Protein AF-A0A915E6V2-F1 (afdb_monomer_lite)

Foldseek 3Di:
DPPQDFDPPDDDDPPCPDPPADPFKDKDKDWDWDADPVRDIDIDIAIAIEGFAKEFEFEAAPVVRWTKKKKFFDPVQLVVQQCPDPVNVPPDPVPGPRRVDGSQSRIAIETQMDGPPDPPDDNLRVSQVSCCAAVQFHDDSVQKAFPDKDFPPVRHYPYIYTYIYGYDYPVRHHDRHQHDVVVVTGMDMDTHHLVQLVVCLVVVHRPPDGHHYDVVSSVNSVVVVCVVVCVVVVVPDDDPPDDDDDDDDDDDDDDDDDDDDDDDDDDDDPPPDDDDPDDD

Organism: NCBI:txid166011

Structure (mmCIF, N/CA/C/O backbone):
data_AF-A0A915E6V2-F1
#
_entry.id   AF-A0A915E6V2-F1
#
loop_
_atom_site.group_PDB
_atom_site.id
_atom_site.type_symbol
_atom_site.label_atom_id
_atom_site.label_alt_id
_atom_site.label_comp_id
_atom_site.label_asym_id
_atom_site.label_entity_id
_atom_site.label_seq_id
_atom_site.pdbx_PDB_ins_code
_atom_site.Cartn_x
_atom_site.Cartn_y
_atom_site.Cartn_z
_atom_site.occupancy
_atom_site.B_iso_or_equiv
_atom_site.auth_seq_id
_atom_site.auth_comp_id
_atom_site.auth_asym_id
_atom_site.auth_atom_id
_atom_site.pdbx_PDB_model_num
ATOM 1 N N . MET A 1 1 ? -26.863 -2.421 -12.563 1.00 39.69 1 MET A N 1
ATOM 2 C CA . MET A 1 1 ? -25.409 -2.439 -12.830 1.00 39.69 1 MET A CA 1
ATOM 3 C C . MET A 1 1 ? -24.934 -0.998 -12.805 1.00 39.69 1 MET A C 1
ATOM 5 O O . MET A 1 1 ? -25.488 -0.198 -13.547 1.00 39.69 1 MET A O 1
ATOM 9 N N . CYS A 1 2 ? -24.013 -0.641 -11.909 1.00 37.53 2 CYS A N 1
ATOM 10 C CA . CYS A 1 2 ? -23.393 0.686 -11.925 1.00 37.53 2 CYS A CA 1
ATOM 11 C C . CYS A 1 2 ? -22.579 0.796 -13.231 1.00 37.53 2 CYS A C 1
ATOM 13 O O . CYS A 1 2 ? -21.904 -0.183 -13.561 1.00 37.53 2 CYS A O 1
ATOM 15 N N . PRO A 1 3 ? -22.652 1.888 -14.012 1.00 43.94 3 PRO A N 1
ATOM 16 C CA . PRO A 1 3 ? -21.833 2.015 -15.211 1.00 43.94 3 PRO A CA 1
ATOM 17 C C . PRO A 1 3 ? -20.359 1.923 -14.802 1.00 43.94 3 PRO A C 1
ATOM 19 O O . PRO A 1 3 ? -19.886 2.757 -14.032 1.00 43.94 3 PRO A O 1
ATOM 22 N N . THR A 1 4 ? -19.640 0.904 -15.282 1.00 56.38 4 THR A N 1
ATOM 23 C CA . THR A 1 4 ? -18.184 0.791 -15.101 1.00 56.38 4 THR A CA 1
ATOM 24 C C . THR A 1 4 ? -17.551 2.068 -15.635 1.00 56.38 4 THR A C 1
ATOM 26 O O . THR A 1 4 ? -17.608 2.325 -16.844 1.00 56.38 4 THR A O 1
ATOM 29 N N . LYS A 1 5 ? -17.002 2.896 -14.741 1.00 74.75 5 LYS A N 1
ATOM 30 C CA . LYS A 1 5 ? -16.332 4.142 -15.122 1.00 74.75 5 LYS A CA 1
ATOM 31 C C . LYS A 1 5 ? -15.086 3.731 -15.913 1.00 74.75 5 LYS A C 1
ATOM 33 O O . LYS A 1 5 ? -14.171 3.146 -15.352 1.00 74.75 5 LYS A O 1
ATOM 38 N N . LYS A 1 6 ? -15.064 3.955 -17.226 1.00 82.19 6 LYS A N 1
ATOM 39 C CA . LYS A 1 6 ? -13.884 3.675 -18.058 1.00 82.19 6 LYS A CA 1
ATOM 40 C C . LYS A 1 6 ? -12.855 4.786 -17.879 1.00 82.19 6 LYS A C 1
ATOM 42 O O . LYS A 1 6 ? -13.233 5.941 -17.707 1.00 82.19 6 LYS A O 1
ATOM 47 N N . ILE A 1 7 ? -11.572 4.447 -17.976 1.00 86.31 7 ILE A N 1
ATOM 48 C CA . ILE A 1 7 ? -10.510 5.451 -18.087 1.00 86.31 7 ILE A CA 1
ATOM 49 C C . ILE A 1 7 ? -10.382 5.839 -19.559 1.00 86.31 7 ILE A C 1
ATOM 51 O O . ILE A 1 7 ? -10.178 4.988 -20.424 1.00 86.31 7 ILE A O 1
ATOM 55 N N . THR A 1 8 ? -10.532 7.130 -19.839 1.00 85.19 8 THR A N 1
ATOM 56 C CA . THR A 1 8 ? -10.448 7.718 -21.182 1.00 85.19 8 THR A CA 1
ATOM 57 C C . THR A 1 8 ? -9.283 8.695 -21.263 1.00 85.19 8 THR A C 1
ATOM 59 O O . THR A 1 8 ? -8.850 9.213 -20.239 1.00 85.19 8 THR A O 1
ATOM 62 N N . ASN A 1 9 ? -8.809 8.983 -22.479 1.00 84.56 9 ASN A N 1
ATOM 63 C CA . ASN A 1 9 ? -7.729 9.946 -22.737 1.00 84.56 9 ASN A CA 1
ATOM 64 C C . ASN A 1 9 ? -6.410 9.612 -22.010 1.00 84.56 9 ASN A C 1
ATOM 66 O O . ASN A 1 9 ? -5.695 10.508 -21.574 1.00 84.56 9 ASN A O 1
ATOM 70 N N . LEU A 1 10 ? -6.093 8.320 -21.867 1.00 89.12 10 LEU A N 1
ATOM 71 C CA . LEU A 1 10 ? -4.834 7.880 -21.270 1.00 89.12 10 LEU A CA 1
ATOM 72 C C . LEU A 1 10 ? -3.681 8.089 -22.260 1.00 89.12 10 LEU A C 1
ATOM 74 O O . LEU A 1 10 ? -3.704 7.546 -23.364 1.00 89.12 10 LEU A O 1
ATOM 78 N N . SER A 1 11 ? -2.662 8.829 -21.837 1.00 87.38 11 SER A N 1
ATOM 79 C CA . SER A 1 11 ? -1.402 9.015 -22.557 1.00 87.38 11 SER A CA 1
ATOM 80 C C . SER A 1 11 ? -0.224 8.692 -21.643 1.00 87.38 11 SER A C 1
ATOM 82 O O . SER A 1 11 ? -0.333 8.805 -20.423 1.00 87.38 11 SER A O 1
ATOM 84 N N . PHE A 1 12 ? 0.909 8.324 -22.233 1.00 88.44 12 PHE A N 1
ATOM 85 C CA . PHE A 1 12 ? 2.142 8.039 -21.504 1.00 88.44 12 PHE A CA 1
ATOM 86 C C . PHE A 1 12 ? 3.236 8.987 -21.977 1.00 88.44 12 PHE A C 1
ATOM 88 O O . PHE A 1 12 ? 3.460 9.115 -23.179 1.00 88.44 12 PHE A O 1
ATOM 95 N N . ASP A 1 13 ? 3.920 9.624 -21.032 1.00 85.56 13 ASP A N 1
ATOM 96 C CA . ASP A 1 13 ? 5.192 10.284 -21.302 1.00 85.56 13 ASP A CA 1
ATOM 97 C C . ASP A 1 13 ? 6.323 9.264 -21.109 1.00 85.56 13 ASP A C 1
ATOM 99 O O . ASP A 1 13 ? 6.769 8.991 -19.995 1.00 85.56 13 ASP A O 1
ATOM 103 N N . GLU A 1 14 ? 6.741 8.634 -22.207 1.00 75.50 14 GLU A N 1
ATOM 104 C CA . GLU A 1 14 ? 7.792 7.607 -22.197 1.00 75.50 14 GLU A CA 1
ATOM 105 C C . GLU A 1 14 ? 9.212 8.208 -22.126 1.00 75.50 14 GLU A C 1
ATOM 107 O O . GLU A 1 14 ? 10.180 7.474 -21.921 1.00 75.50 14 GLU A O 1
ATOM 112 N N . HIS A 1 15 ? 9.342 9.539 -22.229 1.00 74.25 15 HIS A N 1
ATOM 113 C CA . HIS A 1 15 ? 10.614 10.270 -22.188 1.00 74.25 15 HIS A CA 1
ATOM 114 C C . HIS A 1 15 ? 10.760 11.115 -20.917 1.00 74.25 15 HIS A C 1
ATOM 116 O O . HIS A 1 15 ? 11.502 12.096 -20.895 1.00 74.25 15 HIS A O 1
ATOM 122 N N . PHE A 1 16 ? 10.134 10.672 -19.825 1.00 70.94 16 PHE A N 1
ATOM 123 C CA . PHE A 1 16 ? 10.163 11.295 -18.497 1.00 70.94 16 PHE A CA 1
ATOM 124 C C . PHE A 1 16 ? 11.567 11.348 -17.825 1.00 70.94 16 PHE A C 1
ATOM 126 O O . PHE A 1 16 ? 11.711 11.654 -16.644 1.00 70.94 16 PHE A O 1
ATOM 133 N N . PHE A 1 17 ? 12.647 11.060 -18.558 1.00 62.72 17 PHE A N 1
ATOM 134 C CA . PHE A 1 17 ? 14.029 11.115 -18.079 1.00 62.72 17 PHE A CA 1
ATOM 135 C C . PHE A 1 17 ? 14.673 12.448 -18.504 1.00 62.72 17 PHE A C 1
ATOM 137 O O . PHE A 1 17 ? 15.172 12.577 -19.620 1.00 62.72 17 PHE A O 1
ATOM 144 N N . GLY A 1 18 ? 14.664 13.460 -17.630 1.00 61.06 18 GLY A N 1
ATOM 145 C CA . GLY A 1 18 ? 15.198 14.793 -17.945 1.00 61.06 18 GLY A CA 1
ATOM 146 C C . GLY A 1 18 ? 15.205 15.764 -16.751 1.00 61.06 18 GLY A C 1
ATOM 147 O O . GLY A 1 18 ? 15.042 15.325 -15.616 1.00 61.06 18 GLY A O 1
ATOM 148 N N . PRO A 1 19 ? 15.380 17.087 -16.964 1.00 54.03 19 PRO A N 1
ATOM 149 C CA . PRO A 1 19 ? 15.377 18.095 -15.890 1.00 54.03 19 PRO A CA 1
ATOM 150 C C . PRO A 1 19 ? 14.013 18.257 -15.194 1.00 54.03 19 PRO A C 1
ATOM 152 O O . PRO A 1 19 ? 13.912 18.963 -14.192 1.00 54.03 19 PRO A O 1
ATOM 155 N N . GLN A 1 20 ? 12.967 17.609 -15.712 1.00 60.91 20 GLN A N 1
ATOM 156 C CA . GLN A 1 20 ? 11.680 17.476 -15.041 1.00 60.91 20 GLN A CA 1
ATOM 157 C C . GLN A 1 20 ? 11.796 16.392 -13.968 1.00 60.91 20 GLN A C 1
ATOM 159 O O . GLN A 1 20 ? 11.745 15.197 -14.246 1.00 60.91 20 GLN A O 1
ATOM 164 N N . VAL A 1 21 ? 12.013 16.822 -12.730 1.00 68.31 21 VAL A N 1
ATOM 165 C CA . VAL A 1 21 ? 12.128 15.926 -11.579 1.00 68.31 21 VAL A CA 1
ATOM 166 C C . VAL A 1 21 ? 10.719 15.579 -11.101 1.00 68.31 21 VAL A C 1
ATOM 168 O O . VAL A 1 21 ? 9.946 16.475 -10.762 1.00 68.31 21 VAL A O 1
ATOM 171 N N . SER A 1 22 ? 10.365 14.290 -11.069 1.00 80.69 22 SER A N 1
ATOM 172 C CA . SER A 1 22 ? 9.140 13.857 -10.385 1.00 80.69 22 SER A CA 1
ATOM 173 C C . SER A 1 22 ? 9.170 14.315 -8.934 1.00 80.69 22 SER A C 1
ATOM 175 O O . SER A 1 22 ? 10.180 14.140 -8.254 1.00 80.69 22 SER A O 1
ATOM 177 N N . ALA A 1 23 ? 8.034 14.778 -8.422 1.00 81.31 23 ALA A N 1
ATOM 178 C CA . ALA A 1 23 ? 7.874 14.991 -6.988 1.00 81.31 23 ALA A CA 1
ATOM 179 C C . ALA A 1 23 ? 7.892 13.674 -6.179 1.00 81.31 23 ALA A C 1
ATOM 181 O O . ALA A 1 23 ? 8.106 13.710 -4.971 1.00 81.31 23 ALA A O 1
ATOM 182 N N . PHE A 1 24 ? 7.691 12.524 -6.838 1.00 84.31 24 PHE A N 1
ATOM 183 C CA . PHE A 1 24 ? 7.461 11.232 -6.180 1.00 84.31 24 PHE A CA 1
ATOM 184 C C . PHE A 1 24 ? 8.563 10.200 -6.445 1.00 84.31 24 PHE A C 1
ATOM 186 O O . PHE A 1 24 ? 8.891 9.410 -5.562 1.00 84.31 24 PHE A O 1
ATOM 193 N N . ILE A 1 25 ? 9.125 10.178 -7.662 1.00 87.75 25 ILE A N 1
ATOM 194 C CA . ILE A 1 25 ? 10.105 9.166 -8.081 1.00 87.75 25 ILE A CA 1
ATOM 195 C C . ILE A 1 25 ? 11.292 9.789 -8.821 1.00 87.75 25 ILE A C 1
ATOM 197 O O . ILE A 1 25 ? 11.141 10.304 -9.926 1.00 87.75 25 ILE A O 1
ATOM 201 N N . GLN A 1 26 ? 12.506 9.617 -8.301 1.00 89.00 26 GLN A N 1
ATOM 202 C CA . GLN A 1 26 ? 13.725 10.005 -9.011 1.00 89.00 26 GLN A CA 1
ATOM 203 C C . GLN A 1 26 ? 14.514 8.765 -9.468 1.00 89.00 26 GLN A C 1
ATOM 205 O O . GLN A 1 26 ? 15.120 8.083 -8.637 1.00 89.00 26 GLN A O 1
ATOM 210 N N . PRO A 1 27 ? 14.536 8.438 -10.775 1.00 89.12 27 PRO A N 1
ATOM 211 C CA . PRO A 1 27 ? 15.390 7.373 -11.285 1.00 89.12 27 PRO A CA 1
ATOM 212 C C . PRO A 1 27 ? 16.860 7.805 -11.241 1.00 89.12 27 PRO A C 1
ATOM 214 O O . PRO A 1 27 ? 17.215 8.897 -11.685 1.00 89.12 27 PRO A O 1
ATOM 217 N N . VAL A 1 28 ? 17.731 6.937 -10.734 1.00 89.81 28 VAL A N 1
ATOM 218 C CA . VAL A 1 28 ? 19.179 7.152 -10.679 1.00 89.81 28 VAL A CA 1
ATOM 219 C C . VAL A 1 28 ? 19.925 5.895 -11.108 1.00 89.81 28 VAL A C 1
ATOM 221 O O . VAL A 1 28 ? 19.489 4.775 -10.850 1.00 89.81 28 VAL A O 1
ATOM 224 N N . ARG A 1 29 ? 21.087 6.071 -11.740 1.00 93.00 29 ARG A N 1
ATOM 225 C CA . ARG A 1 29 ? 22.013 4.975 -12.042 1.00 93.00 29 ARG A CA 1
ATOM 226 C C . ARG A 1 29 ? 23.213 5.056 -11.112 1.00 93.00 29 ARG A C 1
ATOM 228 O O . ARG A 1 29 ? 24.017 5.980 -11.201 1.00 93.00 29 ARG A O 1
ATOM 235 N N . MET A 1 30 ? 23.346 4.070 -10.234 1.00 94.31 30 MET A N 1
ATOM 236 C CA . MET A 1 30 ? 24.505 3.926 -9.364 1.00 94.31 30 MET A CA 1
ATOM 237 C C . MET A 1 30 ? 25.631 3.229 -10.122 1.00 94.31 30 MET A C 1
ATOM 239 O O . MET A 1 30 ? 25.427 2.149 -10.672 1.00 94.31 30 MET A O 1
ATOM 243 N N . HIS A 1 31 ? 26.829 3.809 -10.104 1.00 96.38 31 HIS A N 1
ATOM 244 C CA . HIS A 1 31 ? 28.057 3.183 -10.590 1.00 96.38 31 HIS A CA 1
ATOM 245 C C . HIS A 1 31 ? 28.938 2.829 -9.397 1.00 96.38 31 HIS A C 1
ATOM 247 O O . HIS A 1 31 ? 29.204 3.679 -8.552 1.00 96.38 31 HIS A O 1
ATOM 253 N N . PHE A 1 32 ? 29.389 1.581 -9.317 1.00 96.19 32 PHE A N 1
ATOM 254 C CA . PHE A 1 32 ? 30.183 1.116 -8.185 1.00 96.19 32 PHE A CA 1
ATOM 255 C C . PHE A 1 32 ? 31.201 0.066 -8.611 1.00 96.19 32 PHE A C 1
ATOM 257 O O . PHE A 1 32 ? 31.084 -0.570 -9.663 1.00 96.19 32 PHE A O 1
ATOM 264 N N . HIS A 1 33 ? 32.220 -0.108 -7.778 1.00 96.81 33 HIS A N 1
ATOM 265 C CA . HIS A 1 33 ? 33.188 -1.181 -7.919 1.00 96.81 33 HIS A CA 1
ATOM 266 C C . HIS A 1 33 ? 32.987 -2.193 -6.793 1.00 96.81 33 HIS A C 1
ATOM 268 O O . HIS A 1 33 ? 32.693 -1.813 -5.661 1.00 96.81 33 HIS A O 1
ATOM 274 N N . ARG A 1 34 ? 33.162 -3.479 -7.089 1.00 94.69 34 ARG A N 1
ATOM 275 C CA . ARG A 1 34 ? 33.228 -4.530 -6.067 1.00 94.69 34 ARG A CA 1
ATOM 276 C C . ARG A 1 34 ? 34.228 -5.599 -6.468 1.00 94.69 34 ARG A C 1
ATOM 278 O O . ARG A 1 34 ? 34.579 -5.693 -7.639 1.00 94.69 34 ARG A O 1
ATOM 285 N N . LEU A 1 35 ? 34.645 -6.419 -5.514 1.00 96.81 35 LEU A N 1
ATOM 286 C CA . LEU A 1 35 ? 35.413 -7.618 -5.820 1.00 96.81 35 LEU A CA 1
ATOM 287 C C . LEU A 1 35 ? 34.483 -8.720 -6.341 1.00 96.81 35 LEU A C 1
ATOM 289 O O . LEU A 1 35 ? 33.342 -8.870 -5.882 1.00 96.81 35 LEU A O 1
ATOM 293 N N . ASN A 1 36 ? 34.951 -9.465 -7.338 1.00 94.50 36 ASN A N 1
ATOM 294 C CA . ASN A 1 36 ? 34.319 -10.710 -7.756 1.00 94.50 36 ASN A CA 1
ATOM 295 C C . ASN A 1 36 ? 34.790 -11.879 -6.862 1.00 94.50 36 ASN A C 1
ATOM 297 O O . ASN A 1 36 ? 35.528 -11.690 -5.901 1.00 94.50 36 ASN A O 1
ATOM 301 N N . ALA A 1 37 ? 34.360 -13.105 -7.169 1.00 95.38 37 ALA A N 1
ATOM 302 C CA . ALA A 1 37 ? 34.743 -14.292 -6.395 1.00 95.38 37 ALA A CA 1
ATOM 303 C C . ALA A 1 37 ? 36.239 -14.674 -6.501 1.00 95.38 37 ALA A C 1
ATOM 305 O O . ALA A 1 37 ? 36.670 -15.586 -5.804 1.00 95.38 37 ALA A O 1
ATOM 306 N N . ALA A 1 38 ? 36.998 -14.023 -7.386 1.00 96.50 38 ALA A N 1
ATOM 307 C CA . ALA A 1 38 ? 38.436 -14.198 -7.577 1.00 96.50 38 ALA A CA 1
ATOM 308 C C . ALA A 1 38 ? 39.249 -13.007 -7.025 1.00 96.50 38 ALA A C 1
ATOM 310 O O . ALA A 1 38 ? 40.409 -12.849 -7.387 1.00 96.50 38 ALA A O 1
ATOM 311 N N . ASP A 1 39 ? 38.638 -12.162 -6.182 1.00 95.69 39 ASP A N 1
ATOM 312 C CA . ASP A 1 39 ? 39.238 -10.947 -5.612 1.00 95.69 39 ASP A CA 1
ATOM 313 C C . ASP A 1 39 ? 39.686 -9.904 -6.652 1.00 95.69 39 ASP A C 1
ATOM 315 O O . ASP A 1 39 ? 40.516 -9.035 -6.384 1.00 95.69 39 ASP A O 1
ATOM 319 N N . GLU A 1 40 ? 39.092 -9.929 -7.845 1.00 96.81 40 GLU A N 1
ATOM 320 C CA . GLU A 1 40 ? 39.359 -8.940 -8.887 1.00 96.81 40 GLU A CA 1
ATOM 321 C C . GLU A 1 40 ? 38.343 -7.799 -8.812 1.00 96.81 40 GLU A 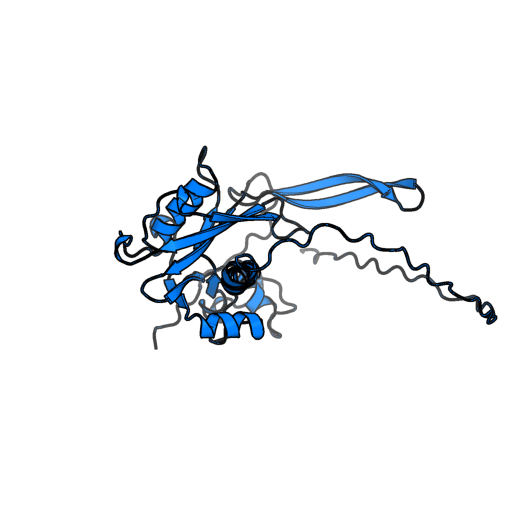C 1
ATOM 323 O O . GLU A 1 40 ? 37.131 -8.021 -8.689 1.00 96.81 40 GLU A O 1
ATOM 328 N N . LEU A 1 41 ? 38.826 -6.561 -8.937 1.00 96.75 41 LEU A N 1
ATOM 329 C CA . LEU A 1 41 ? 37.973 -5.379 -8.960 1.00 96.75 41 LEU A CA 1
ATOM 330 C C . LEU A 1 41 ? 37.166 -5.320 -10.263 1.00 96.75 41 LEU A C 1
ATOM 332 O O . LEU A 1 41 ? 37.719 -5.135 -11.347 1.00 96.75 41 LEU A O 1
ATOM 336 N N . ILE A 1 42 ? 35.843 -5.404 -10.150 1.00 96.25 42 ILE A N 1
ATOM 337 C CA . ILE A 1 42 ? 34.910 -5.272 -11.270 1.00 96.25 42 ILE A CA 1
ATOM 338 C C . ILE A 1 42 ? 34.087 -3.991 -11.151 1.00 96.25 42 ILE A C 1
ATOM 340 O O . ILE A 1 42 ? 33.689 -3.587 -10.057 1.00 96.25 42 ILE A O 1
ATOM 344 N N . LYS A 1 43 ? 33.794 -3.367 -12.298 1.00 97.38 43 LYS A N 1
ATOM 345 C CA . LYS A 1 43 ? 32.872 -2.229 -12.391 1.00 97.38 43 LYS A CA 1
ATOM 346 C C . LYS A 1 43 ? 31.457 -2.718 -12.657 1.00 97.38 43 LYS A C 1
ATOM 348 O O . LYS A 1 43 ? 31.252 -3.604 -13.485 1.00 97.38 43 LYS A O 1
ATOM 353 N N . GLN A 1 44 ? 30.484 -2.116 -11.990 1.00 95.81 4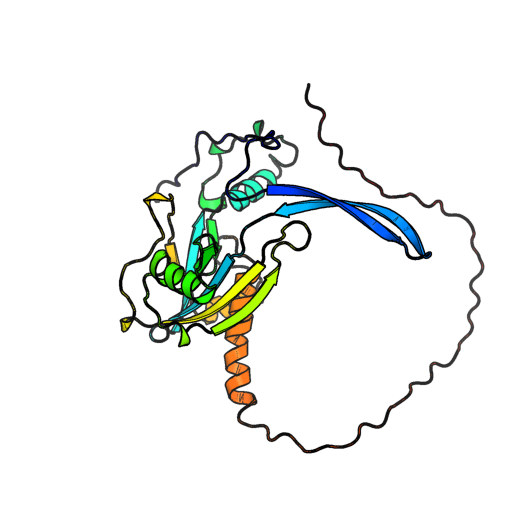4 GLN A N 1
ATOM 354 C CA . GLN A 1 44 ? 29.074 -2.420 -12.171 1.00 95.81 44 GLN A CA 1
ATOM 355 C C . GLN A 1 44 ? 28.228 -1.152 -12.155 1.00 95.81 44 GLN A C 1
ATOM 357 O O . GLN A 1 44 ? 28.641 -0.099 -11.663 1.00 95.81 44 GLN A O 1
ATOM 362 N N . SER A 1 45 ? 27.026 -1.281 -12.703 1.00 95.56 45 SER A N 1
ATOM 363 C CA . SER A 1 45 ? 25.982 -0.273 -12.616 1.00 95.56 45 SER A CA 1
ATOM 364 C C . SER A 1 45 ? 24.667 -0.909 -12.185 1.00 95.56 45 SER A C 1
ATOM 366 O O . SER A 1 45 ? 24.404 -2.059 -12.543 1.00 95.56 45 SER A O 1
ATOM 368 N N . TRP A 1 46 ? 23.846 -0.159 -11.454 1.00 95.25 46 TRP A N 1
ATOM 369 C CA . TRP A 1 46 ? 22.507 -0.570 -11.037 1.00 95.25 46 TRP A CA 1
ATOM 370 C C . TRP A 1 46 ? 21.532 0.601 -11.144 1.00 95.25 46 TRP A C 1
ATOM 372 O O . TRP A 1 46 ? 21.871 1.712 -10.735 1.00 95.25 46 TRP A O 1
ATOM 382 N N . ASP A 1 47 ? 20.340 0.349 -11.676 1.00 93.38 47 ASP A N 1
ATOM 383 C CA . ASP A 1 47 ? 19.283 1.355 -11.791 1.00 93.38 47 ASP A CA 1
ATOM 384 C C . ASP A 1 47 ? 18.389 1.300 -10.552 1.00 93.38 47 ASP A C 1
ATOM 386 O O . ASP A 1 47 ? 17.903 0.235 -10.171 1.00 93.38 47 ASP A O 1
ATOM 390 N N . ILE A 1 48 ? 18.217 2.447 -9.903 1.00 92.88 48 ILE A N 1
ATOM 391 C CA . ILE A 1 48 ? 17.520 2.609 -8.628 1.00 92.88 48 ILE A CA 1
ATOM 392 C C . ILE A 1 48 ? 16.466 3.703 -8.794 1.00 92.88 48 ILE A C 1
ATOM 394 O O . ILE A 1 48 ? 16.632 4.655 -9.549 1.00 92.88 48 ILE A O 1
ATOM 398 N N . SER A 1 49 ? 15.367 3.564 -8.073 1.00 91.50 49 SER A N 1
ATOM 399 C CA . SER A 1 49 ? 14.285 4.524 -7.973 1.00 91.50 49 SER A CA 1
ATOM 400 C C . SER A 1 49 ? 14.286 5.094 -6.558 1.00 91.50 49 SER A C 1
ATOM 402 O O . SER A 1 49 ? 13.975 4.382 -5.601 1.00 91.50 49 SER A O 1
ATOM 404 N N . LEU A 1 50 ? 14.677 6.362 -6.426 1.00 90.75 50 LEU A N 1
ATOM 405 C CA . LEU A 1 50 ? 14.585 7.079 -5.161 1.00 90.75 50 LEU A CA 1
ATOM 406 C C . LEU A 1 50 ? 13.138 7.505 -4.932 1.00 90.75 50 LEU A C 1
ATOM 408 O O . LEU A 1 50 ? 12.525 8.116 -5.809 1.00 90.75 50 LEU A O 1
ATOM 412 N N . GLN A 1 51 ? 12.606 7.144 -3.770 1.00 91.31 51 GLN A N 1
ATOM 413 C CA . GLN A 1 51 ? 11.213 7.349 -3.378 1.00 91.31 51 GLN A CA 1
ATOM 414 C C . GLN A 1 51 ? 11.146 7.709 -1.892 1.00 91.31 51 GLN A C 1
ATOM 416 O O . GLN A 1 51 ? 12.092 7.455 -1.142 1.00 91.31 51 GLN A O 1
ATOM 421 N N . GLN A 1 52 ? 10.026 8.292 -1.477 1.00 92.19 52 GLN A N 1
ATOM 422 C CA . GLN A 1 52 ? 9.748 8.569 -0.071 1.00 92.19 52 GLN A CA 1
ATOM 423 C C . GLN A 1 52 ? 9.422 7.276 0.683 1.00 92.19 52 GLN A C 1
ATOM 425 O O . GLN A 1 52 ? 8.844 6.343 0.123 1.00 92.19 52 GLN A O 1
ATOM 430 N N . ASP A 1 53 ? 9.793 7.235 1.962 1.00 96.19 53 ASP A N 1
ATOM 431 C CA . ASP A 1 53 ? 9.328 6.193 2.875 1.00 96.19 53 ASP A CA 1
ATOM 432 C C . ASP A 1 53 ? 7.798 6.256 3.023 1.00 96.19 53 ASP A C 1
ATOM 434 O O . ASP A 1 53 ? 7.162 7.277 2.759 1.00 96.19 53 ASP A O 1
ATOM 438 N N . SER A 1 54 ? 7.205 5.156 3.468 1.00 97.38 54 SER A N 1
ATOM 439 C CA . SER A 1 54 ? 5.761 5.004 3.638 1.00 97.38 54 SER A CA 1
ATOM 440 C C . SER A 1 54 ? 5.416 4.333 4.963 1.00 97.38 54 SER A C 1
ATOM 442 O O . SER A 1 54 ? 6.278 3.816 5.692 1.00 97.38 54 SER A O 1
ATOM 444 N N . VAL A 1 55 ? 4.130 4.363 5.281 1.00 98.69 55 VAL A N 1
ATOM 445 C CA . VAL A 1 55 ? 3.532 3.724 6.446 1.00 98.69 55 VAL A CA 1
ATOM 446 C C . VAL A 1 55 ? 2.314 2.917 6.013 1.00 98.69 55 VAL A C 1
ATOM 448 O O . VAL A 1 55 ? 1.605 3.319 5.099 1.00 98.69 55 VAL A O 1
ATOM 451 N N . ALA A 1 56 ? 2.053 1.800 6.686 1.00 98.75 56 ALA A N 1
ATOM 452 C CA . ALA A 1 56 ? 0.849 0.997 6.491 1.00 98.75 56 ALA A CA 1
ATOM 453 C C . ALA A 1 56 ? 0.368 0.433 7.830 1.00 98.75 56 ALA A C 1
ATOM 455 O O . ALA A 1 56 ? 1.178 0.205 8.727 1.00 98.75 56 ALA A O 1
ATOM 456 N N . VAL A 1 57 ? -0.928 0.162 7.985 1.00 98.81 57 VAL A N 1
ATOM 457 C CA . VAL A 1 57 ? -1.493 -0.375 9.232 1.00 98.81 57 VAL A CA 1
ATOM 458 C C . VAL A 1 57 ? -2.527 -1.466 8.990 1.00 98.81 57 VAL A C 1
ATOM 460 O O . VAL A 1 57 ? -3.446 -1.324 8.186 1.00 98.81 57 VAL A O 1
ATOM 463 N N . LEU A 1 58 ? -2.415 -2.555 9.752 1.00 98.62 58 LEU A N 1
ATOM 464 C CA . LEU A 1 58 ? -3.526 -3.478 9.946 1.00 98.62 58 LEU A CA 1
ATOM 465 C C . LEU A 1 58 ? -4.428 -2.952 11.059 1.00 98.62 58 LEU A C 1
ATOM 467 O O . LEU A 1 58 ? -4.038 -2.928 12.229 1.00 98.62 58 LEU A O 1
ATOM 471 N N . LEU A 1 59 ? -5.638 -2.550 10.682 1.00 98.56 59 LEU A N 1
ATOM 472 C CA . LEU A 1 59 ? -6.675 -2.123 11.611 1.00 98.56 59 LEU A CA 1
ATOM 473 C C . LEU A 1 59 ? -7.592 -3.289 11.957 1.00 98.56 59 LEU A C 1
ATOM 475 O O . LEU A 1 59 ? -8.153 -3.931 11.070 1.00 98.56 59 LEU A O 1
ATOM 479 N N . TYR A 1 60 ? -7.792 -3.531 13.248 1.00 98.44 60 TYR A N 1
ATOM 480 C CA . TYR A 1 60 ? -8.773 -4.496 13.732 1.00 98.44 60 TYR A CA 1
ATOM 481 C C . TYR A 1 60 ? -9.893 -3.785 14.487 1.00 98.44 60 TYR A C 1
ATOM 483 O O . TYR A 1 60 ? -9.663 -3.129 15.502 1.00 98.44 60 TYR A O 1
ATOM 491 N N . HIS A 1 61 ? -11.122 -3.931 14.000 1.00 98.19 61 HIS A N 1
ATOM 492 C CA . HIS A 1 61 ? -12.297 -3.405 14.669 1.00 98.19 61 HIS A CA 1
ATOM 493 C C . HIS A 1 61 ? -12.759 -4.375 15.760 1.00 98.19 61 HIS A C 1
ATOM 495 O O . HIS A 1 61 ? -13.321 -5.433 15.471 1.00 98.19 61 HIS A O 1
ATOM 501 N N . THR A 1 62 ? -12.612 -3.995 17.027 1.00 96.56 62 THR A N 1
ATOM 502 C CA . THR A 1 62 ? -12.822 -4.900 18.171 1.00 96.56 62 THR A CA 1
ATOM 503 C C . THR A 1 62 ? -14.288 -5.288 18.371 1.00 96.56 62 THR A C 1
ATOM 505 O O . THR A 1 62 ? -14.583 -6.469 18.554 1.00 96.56 62 THR A O 1
ATOM 508 N N . SER A 1 63 ? -15.228 -4.338 18.264 1.00 94.62 63 SER A N 1
ATOM 509 C CA . SER A 1 63 ? -16.667 -4.629 18.415 1.00 94.62 63 SER A CA 1
ATOM 510 C C . SER A 1 63 ? -17.217 -5.499 17.281 1.00 94.62 63 SER A C 1
ATOM 512 O O . SER A 1 63 ? -17.991 -6.418 17.532 1.00 94.62 63 SER A O 1
ATOM 514 N N . ARG A 1 64 ? -16.804 -5.226 16.035 1.00 95.19 64 ARG A N 1
ATOM 515 C CA . ARG A 1 64 ? -17.238 -5.968 14.840 1.00 95.19 64 ARG A CA 1
ATOM 516 C C . ARG A 1 64 ? -16.490 -7.286 14.649 1.00 95.19 64 ARG A C 1
ATOM 518 O O . ARG A 1 64 ? -16.996 -8.165 13.967 1.00 95.19 64 ARG A O 1
ATOM 525 N N . LYS A 1 65 ? -15.308 -7.429 15.257 1.00 95.81 65 LYS A N 1
ATOM 526 C CA . LYS A 1 65 ? -14.373 -8.542 15.044 1.00 95.81 65 LYS A CA 1
ATOM 527 C C . LYS A 1 65 ? -13.983 -8.708 13.573 1.00 95.81 65 LYS A C 1
ATOM 529 O O . LYS A 1 65 ? -13.962 -9.816 13.047 1.00 95.81 65 LYS A O 1
ATOM 534 N N . GLN A 1 66 ? -13.673 -7.592 12.921 1.00 97.50 66 GLN A N 1
ATOM 535 C CA . GLN A 1 66 ? -13.346 -7.526 11.496 1.00 97.50 66 GLN A CA 1
ATOM 536 C C . GLN A 1 66 ? -12.049 -6.748 11.286 1.00 97.50 66 GLN A C 1
ATOM 538 O O . GLN A 1 66 ? -11.757 -5.811 12.028 1.00 97.50 66 GLN A O 1
ATOM 543 N N . ILE A 1 67 ? -11.279 -7.121 10.269 1.00 98.25 67 ILE A N 1
ATOM 544 C CA . ILE A 1 67 ? -10.133 -6.334 9.805 1.00 98.25 67 ILE A CA 1
ATOM 545 C C . ILE A 1 67 ? -10.666 -5.227 8.895 1.00 98.25 67 ILE A C 1
ATOM 547 O O . ILE A 1 67 ? -11.522 -5.483 8.053 1.00 98.25 67 ILE A O 1
ATOM 551 N N . ILE A 1 68 ? -10.180 -4.000 9.064 1.00 98.44 68 ILE A N 1
ATOM 552 C CA . ILE A 1 68 ? -10.507 -2.888 8.170 1.00 98.44 68 ILE A CA 1
ATOM 553 C C . ILE A 1 68 ? -9.408 -2.792 7.118 1.00 98.44 68 ILE A C 1
ATOM 555 O O . ILE A 1 68 ? -8.237 -2.607 7.447 1.00 98.44 68 ILE A O 1
ATOM 559 N N . LEU A 1 69 ? -9.810 -2.928 5.863 1.00 98.19 69 LEU A N 1
ATOM 560 C CA . LEU A 1 69 ? -8.989 -2.754 4.676 1.00 98.19 69 LEU A CA 1
ATOM 561 C C . LEU A 1 69 ? -9.509 -1.572 3.865 1.00 98.19 69 LEU A C 1
ATOM 563 O O . LEU A 1 69 ? -10.616 -1.074 4.092 1.00 98.19 69 LEU A O 1
ATOM 567 N N . VAL A 1 70 ? -8.724 -1.155 2.883 1.00 97.75 70 VAL A N 1
ATOM 568 C CA . VAL A 1 70 ? -9.118 -0.138 1.914 1.00 97.75 70 VAL A CA 1
ATOM 569 C C . VAL A 1 70 ? -9.076 -0.715 0.509 1.00 97.75 70 VAL A C 1
ATOM 571 O O . VAL A 1 70 ? -8.229 -1.544 0.179 1.00 97.75 70 VAL A O 1
ATOM 574 N N . LYS A 1 71 ? -10.012 -0.288 -0.327 1.00 96.19 71 LYS A N 1
ATOM 575 C CA . LYS A 1 71 ? -10.078 -0.608 -1.742 1.00 96.19 71 LYS A CA 1
ATOM 576 C C . LYS A 1 71 ? -9.955 0.681 -2.538 1.00 96.19 71 LYS A C 1
ATOM 578 O O . LYS A 1 71 ? -10.708 1.625 -2.311 1.00 96.19 71 LYS A O 1
ATOM 583 N N . GLN A 1 72 ? -9.012 0.706 -3.470 1.00 95.19 72 GLN A N 1
ATOM 584 C CA . GLN A 1 72 ? -8.719 1.884 -4.281 1.00 95.19 72 GLN A CA 1
ATOM 585 C C . GLN A 1 72 ? -8.176 1.492 -5.658 1.00 95.19 72 GLN A C 1
ATOM 587 O O . GLN A 1 72 ? -7.777 0.351 -5.890 1.00 95.19 72 GLN A O 1
ATOM 592 N N . PHE A 1 73 ? -8.192 2.437 -6.597 1.00 94.38 73 PHE A N 1
ATOM 593 C CA . PHE A 1 73 ? -7.645 2.236 -7.935 1.00 94.38 73 PHE A CA 1
ATOM 594 C C . PHE A 1 73 ? -6.139 2.524 -7.949 1.00 94.38 73 PHE A C 1
ATOM 596 O O . PHE A 1 73 ? -5.714 3.638 -7.652 1.00 94.38 73 PHE A O 1
ATOM 603 N N . ARG A 1 74 ? -5.321 1.555 -8.379 1.00 95.38 74 ARG A N 1
ATOM 604 C CA . ARG A 1 74 ? -3.879 1.745 -8.599 1.00 95.38 74 ARG A CA 1
ATOM 605 C C . ARG A 1 74 ? -3.546 1.741 -10.099 1.00 95.38 74 ARG A C 1
ATOM 607 O O . ARG A 1 74 ? -3.619 0.682 -10.739 1.00 95.38 74 ARG A O 1
ATOM 614 N N . PRO A 1 75 ? -3.069 2.867 -10.671 1.00 94.69 75 PRO A N 1
ATOM 615 C CA . PRO A 1 75 ? -2.719 2.956 -12.093 1.00 94.69 75 PRO A CA 1
ATOM 616 C C . PRO A 1 75 ? -1.707 1.895 -12.550 1.00 94.69 75 PRO A C 1
ATOM 618 O O . PRO A 1 75 ? -1.853 1.307 -13.622 1.00 94.69 75 PRO A O 1
ATOM 621 N N . ALA A 1 76 ? -0.701 1.592 -11.723 1.00 94.25 76 ALA A N 1
ATOM 622 C CA . ALA A 1 76 ? 0.319 0.596 -12.049 1.00 94.25 76 ALA A CA 1
ATOM 623 C C . ALA A 1 76 ? -0.264 -0.823 -12.201 1.00 94.25 76 ALA A C 1
ATOM 625 O O . ALA A 1 76 ? 0.147 -1.566 -13.097 1.00 94.25 76 ALA A O 1
ATOM 626 N N . VAL A 1 77 ? -1.249 -1.185 -11.370 1.00 95.75 77 VAL A N 1
ATOM 627 C CA . VAL A 1 77 ? -1.947 -2.477 -11.451 1.00 95.75 77 VAL A CA 1
ATOM 628 C C . VAL A 1 77 ? -2.814 -2.529 -12.705 1.00 95.75 77 VAL A C 1
ATOM 630 O O . VAL A 1 77 ? -2.736 -3.504 -13.451 1.00 95.75 77 VAL A O 1
ATOM 633 N N . PHE A 1 78 ? -3.554 -1.456 -13.006 1.00 95.69 78 PHE A N 1
ATOM 634 C CA . PHE A 1 78 ? -4.341 -1.342 -14.239 1.00 95.69 78 PHE A CA 1
ATOM 635 C C . PHE A 1 78 ? -3.477 -1.572 -15.488 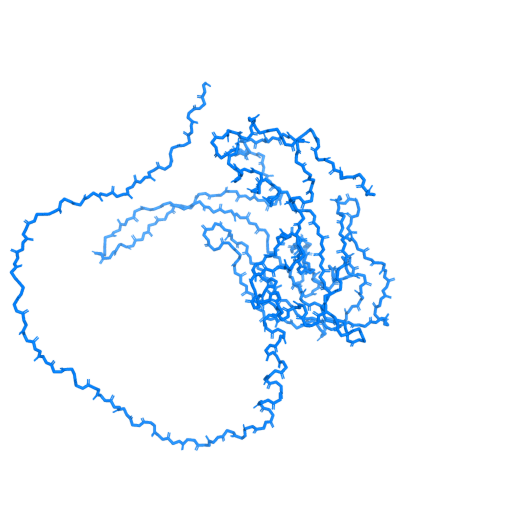1.00 95.69 78 PHE A C 1
ATOM 637 O O . PHE A 1 78 ? -3.785 -2.428 -16.324 1.00 95.69 78 PHE A O 1
ATOM 644 N N . VAL A 1 79 ? -2.343 -0.867 -15.574 1.00 95.81 79 VAL A N 1
ATOM 645 C CA . VAL A 1 79 ? -1.388 -0.986 -16.684 1.00 95.81 79 VAL A CA 1
ATOM 646 C C . VAL A 1 79 ? -0.818 -2.399 -16.779 1.00 95.81 79 VAL A C 1
ATOM 648 O O . VAL A 1 79 ? -0.803 -2.989 -17.862 1.00 95.81 79 VAL A O 1
ATOM 651 N N . GLN A 1 80 ? -0.371 -2.972 -15.658 1.00 95.50 80 GLN A N 1
ATOM 652 C CA . GLN A 1 80 ? 0.197 -4.318 -15.625 1.00 95.50 80 GLN A CA 1
ATOM 653 C C . GLN A 1 80 ? -0.810 -5.369 -16.108 1.00 95.50 80 GLN A C 1
ATOM 655 O O . GLN A 1 80 ? -0.465 -6.207 -16.948 1.00 95.50 80 GLN A O 1
ATOM 660 N N . ARG A 1 81 ? -2.059 -5.309 -15.633 1.00 94.50 81 ARG A N 1
ATOM 661 C CA . ARG A 1 81 ? -3.080 -6.307 -15.969 1.00 94.50 81 ARG A CA 1
ATOM 662 C C . ARG A 1 81 ? -3.482 -6.273 -17.427 1.00 94.50 81 ARG A C 1
ATOM 664 O O . ARG A 1 81 ? -3.767 -7.319 -17.996 1.00 94.50 81 ARG A O 1
ATOM 671 N N . ILE A 1 82 ? -3.519 -5.093 -18.033 1.00 95.44 82 ILE A N 1
ATOM 672 C CA . ILE A 1 82 ? -3.879 -4.943 -19.443 1.00 95.44 82 ILE A CA 1
ATOM 673 C C . ILE A 1 82 ? -2.711 -5.347 -20.338 1.00 95.44 82 ILE A C 1
ATOM 675 O O . ILE A 1 82 ? -2.907 -6.119 -21.277 1.00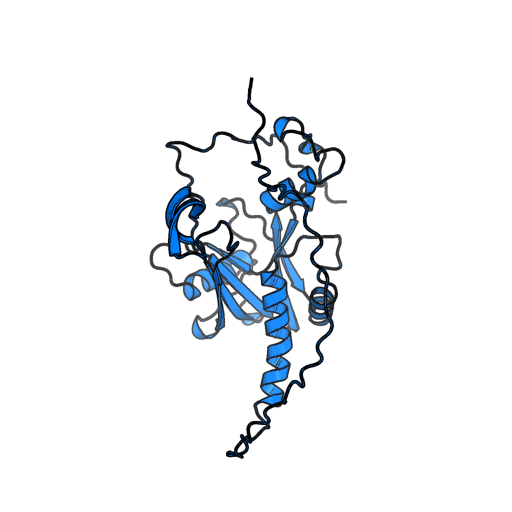 95.44 82 ILE A O 1
ATOM 679 N N . ARG A 1 83 ? -1.490 -4.896 -20.027 1.00 96.06 83 ARG A N 1
ATOM 680 C CA . ARG A 1 83 ? -0.291 -5.199 -20.825 1.00 96.06 83 ARG A CA 1
ATOM 681 C C . ARG A 1 83 ? 0.029 -6.695 -20.866 1.00 96.06 83 ARG A C 1
ATOM 683 O O . ARG A 1 83 ? 0.581 -7.178 -21.844 1.00 96.06 83 ARG A O 1
ATOM 690 N N . THR A 1 84 ? -0.318 -7.438 -19.817 1.00 94.56 84 THR A N 1
ATOM 691 C CA . THR A 1 84 ? -0.069 -8.888 -19.747 1.00 94.56 84 THR A CA 1
ATOM 692 C C . THR A 1 84 ? -1.125 -9.749 -20.444 1.00 94.56 84 THR A C 1
ATOM 694 O O . THR A 1 84 ? -0.941 -10.964 -20.536 1.00 94.56 84 THR A O 1
ATOM 697 N N . LYS A 1 85 ? -2.206 -9.161 -20.975 1.00 95.62 85 LYS A N 1
ATOM 698 C CA . LYS A 1 85 ? -3.203 -9.912 -21.751 1.00 95.62 85 LYS A CA 1
ATOM 699 C C . LYS A 1 85 ? -2.619 -10.398 -23.086 1.00 95.62 85 LYS A C 1
ATOM 701 O O . LYS A 1 85 ? -1.832 -9.661 -23.688 1.00 95.62 85 LYS A O 1
ATOM 706 N N . PRO A 1 86 ? -3.009 -11.591 -23.580 1.00 96.81 86 PRO A N 1
ATOM 707 C CA . PRO A 1 86 ? -2.478 -12.150 -24.825 1.00 96.81 86 PRO A CA 1
ATOM 708 C C . PRO A 1 86 ? -2.533 -11.185 -26.016 1.00 96.81 86 PRO A C 1
ATOM 710 O O . PRO A 1 86 ? -1.563 -11.074 -26.755 1.00 96.81 86 PRO A O 1
ATOM 713 N N . GLU A 1 87 ? -3.620 -10.427 -26.159 1.00 96.06 87 GLU A N 1
ATOM 714 C CA . GLU A 1 87 ? -3.834 -9.474 -27.252 1.00 96.06 87 GLU A CA 1
ATOM 715 C C . GLU A 1 87 ? -2.978 -8.195 -27.179 1.00 96.06 87 GLU A C 1
ATOM 717 O O . GLU A 1 87 ? -2.950 -7.429 -28.145 1.00 96.06 87 GLU A O 1
ATOM 722 N N . ASN A 1 88 ? -2.301 -7.939 -26.053 1.00 96.81 88 ASN A N 1
ATOM 723 C CA . ASN A 1 88 ? -1.488 -6.735 -25.835 1.00 96.81 88 ASN A CA 1
ATOM 724 C C . ASN A 1 88 ? -0.008 -7.027 -25.571 1.00 96.81 88 ASN A C 1
ATOM 726 O O . ASN A 1 88 ? 0.780 -6.087 -25.531 1.00 96.81 88 ASN A O 1
ATOM 730 N N . ARG A 1 89 ? 0.373 -8.296 -25.376 1.00 93.00 89 ARG A N 1
ATOM 731 C CA . ARG A 1 89 ? 1.686 -8.692 -24.843 1.00 93.00 89 ARG A CA 1
ATOM 732 C C . ARG A 1 89 ? 2.877 -8.118 -25.614 1.00 93.00 89 ARG A C 1
ATOM 734 O O . ARG A 1 89 ? 3.876 -7.766 -24.993 1.00 93.00 89 ARG A O 1
ATOM 741 N N . ASP A 1 90 ? 2.740 -8.011 -26.931 1.00 93.12 90 ASP A N 1
ATOM 742 C CA . ASP A 1 90 ? 3.801 -7.560 -27.838 1.00 93.12 90 ASP A CA 1
ATOM 743 C C . ASP A 1 90 ? 3.553 -6.145 -28.388 1.00 93.12 90 ASP A C 1
ATOM 745 O O . ASP A 1 90 ? 4.264 -5.679 -29.277 1.00 93.12 90 ASP A O 1
ATOM 749 N N . LYS A 1 91 ? 2.535 -5.445 -27.874 1.00 94.50 91 LYS A N 1
ATOM 750 C CA . LYS A 1 91 ? 2.214 -4.081 -28.294 1.00 94.50 91 LYS A CA 1
ATOM 751 C C . LYS A 1 91 ? 3.013 -3.065 -27.485 1.00 94.50 91 LYS A C 1
ATOM 753 O O . LYS A 1 91 ? 3.188 -3.206 -26.275 1.00 94.50 91 LYS A O 1
ATOM 758 N N . LEU A 1 92 ? 3.421 -1.989 -28.153 1.00 92.56 92 LEU A N 1
ATOM 759 C CA . LEU A 1 92 ? 3.818 -0.753 -27.478 1.00 92.56 92 LEU A CA 1
ATOM 760 C C . LEU A 1 92 ? 2.625 -0.185 -26.694 1.00 92.56 92 LEU A C 1
ATOM 762 O O . LEU A 1 92 ? 1.473 -0.454 -27.046 1.00 92.56 92 LEU A O 1
ATOM 766 N N . LEU A 1 93 ? 2.879 0.633 -25.664 1.00 93.25 93 LEU A N 1
ATOM 767 C CA . LEU A 1 93 ? 1.810 1.240 -24.855 1.00 93.25 93 LEU A CA 1
ATOM 768 C C . LEU A 1 93 ? 0.837 2.066 -25.712 1.00 93.25 93 LEU A C 1
ATOM 770 O O . LEU A 1 93 ? -0.369 2.046 -25.464 1.00 93.25 93 LEU A O 1
ATOM 774 N N . SER A 1 94 ? 1.352 2.721 -26.755 1.00 91.50 94 SER A N 1
ATOM 775 C CA . SER A 1 94 ? 0.583 3.476 -27.751 1.00 91.50 94 SER A CA 1
ATOM 776 C C . SER A 1 94 ? -0.334 2.610 -28.625 1.00 91.50 94 SER A C 1
ATOM 778 O O . SER A 1 94 ? -1.321 3.110 -29.156 1.00 91.50 94 SER A O 1
ATOM 780 N N . GLY A 1 95 ? -0.048 1.312 -28.762 1.00 92.69 95 GLY A N 1
ATOM 781 C CA . GLY A 1 95 ? -0.859 0.366 -29.534 1.00 92.69 95 GLY A CA 1
ATOM 782 C C . GLY A 1 95 ? -1.979 -0.306 -28.733 1.00 92.69 95 GLY A C 1
ATOM 783 O O . GLY A 1 95 ? -2.737 -1.107 -29.288 1.00 92.69 95 GLY A O 1
ATOM 784 N N . ILE A 1 96 ? -2.076 -0.043 -27.426 1.00 94.94 96 ILE A N 1
ATOM 785 C CA . ILE A 1 96 ? -3.089 -0.639 -26.550 1.00 94.94 96 ILE A CA 1
ATOM 786 C C . ILE A 1 96 ? -4.338 0.251 -26.520 1.00 94.94 96 ILE A C 1
ATOM 788 O O . ILE A 1 96 ? -4.282 1.433 -26.193 1.00 94.94 96 ILE A O 1
ATOM 792 N N . GLU A 1 97 ? -5.502 -0.341 -26.788 1.00 93.62 97 GLU A N 1
ATOM 793 C CA . GLU A 1 97 ? -6.802 0.329 -26.665 1.00 93.62 97 GLU A CA 1
ATOM 794 C C . GLU A 1 97 ? -7.256 0.382 -25.196 1.00 93.62 97 GLU A C 1
ATOM 796 O O . GLU A 1 97 ? -8.100 -0.397 -24.751 1.00 93.62 97 GLU A O 1
ATOM 801 N N . TRP A 1 98 ? -6.684 1.293 -24.408 1.00 94.25 98 TRP A N 1
ATOM 802 C CA . TRP A 1 98 ? -6.920 1.380 -22.958 1.00 94.25 98 TRP A CA 1
ATOM 803 C C . TRP A 1 98 ? -8.397 1.541 -22.572 1.00 94.25 98 TRP A C 1
ATOM 805 O O . TRP A 1 98 ? -8.868 0.877 -21.649 1.00 94.25 98 TRP A O 1
ATOM 815 N N . ALA A 1 99 ? -9.156 2.337 -23.333 1.00 92.38 99 ALA A N 1
ATOM 816 C CA . ALA A 1 99 ? -10.583 2.589 -23.102 1.00 92.38 99 ALA A CA 1
ATOM 817 C C . ALA A 1 99 ? -11.483 1.346 -23.297 1.00 92.38 99 ALA A C 1
ATOM 819 O O . ALA A 1 99 ? -12.669 1.363 -22.946 1.00 92.38 99 ALA A O 1
ATOM 820 N N . LYS A 1 100 ? -10.942 0.251 -23.851 1.00 93.00 100 LYS A N 1
ATOM 821 C CA . LYS A 1 100 ? -11.636 -1.040 -23.942 1.00 93.00 100 LYS A CA 1
ATOM 822 C C . LYS A 1 100 ? -11.835 -1.677 -22.565 1.00 93.00 100 LYS A C 1
ATOM 824 O O . LYS A 1 100 ? -12.790 -2.429 -22.377 1.00 93.00 100 LYS A O 1
ATOM 829 N N . TYR A 1 101 ? -10.949 -1.392 -21.613 1.00 93.06 101 TYR A N 1
ATOM 830 C CA . TYR A 1 101 ? -10.880 -2.106 -20.346 1.00 93.06 101 TYR A CA 1
ATOM 831 C C . TYR A 1 101 ? -11.605 -1.365 -19.208 1.00 93.06 101 TYR A C 1
ATOM 833 O O . TYR A 1 101 ? -11.555 -0.136 -19.139 1.00 93.06 101 TYR A O 1
ATOM 841 N N . PRO A 1 102 ? -12.283 -2.099 -18.307 1.00 93.12 102 PRO A N 1
ATOM 842 C CA . PRO A 1 102 ? -12.948 -1.513 -17.141 1.00 93.12 102 PRO A CA 1
ATOM 843 C C . PRO A 1 102 ? -11.915 -1.025 -16.107 1.00 93.12 102 PRO A C 1
ATOM 845 O O . PRO A 1 102 ? -10.890 -1.694 -15.925 1.00 93.12 102 PRO A O 1
ATOM 848 N N . LYS A 1 103 ? -12.163 0.113 -15.425 1.00 91.75 103 LYS A N 1
ATOM 849 C CA . LYS A 1 103 ? -11.210 0.676 -14.437 1.00 91.75 103 LYS A CA 1
ATOM 850 C C . LYS A 1 103 ? -10.905 -0.300 -13.312 1.00 91.75 103 LYS A C 1
ATOM 852 O O . LYS A 1 103 ? -9.803 -0.297 -12.786 1.00 91.75 103 LYS A O 1
ATOM 857 N N . GLU A 1 104 ? -11.861 -1.166 -13.001 1.00 92.38 104 GLU A N 1
ATOM 858 C CA . GLU A 1 104 ? -11.832 -2.113 -11.896 1.00 92.38 104 GLU A CA 1
ATOM 859 C C . GLU A 1 104 ? -10.688 -3.134 -12.045 1.00 92.38 104 GLU A C 1
ATOM 861 O O . GLU A 1 104 ? -10.276 -3.766 -11.077 1.00 92.38 104 GLU A O 1
ATOM 866 N N . LEU A 1 105 ? -10.087 -3.265 -13.238 1.00 92.94 105 LEU A N 1
ATOM 867 C CA . LEU A 1 105 ? -8.833 -4.007 -13.394 1.00 92.94 105 LEU A CA 1
ATOM 868 C C . LEU A 1 105 ? -7.666 -3.379 -12.619 1.00 92.94 105 LEU A C 1
ATOM 870 O O . LEU A 1 105 ? -6.709 -4.084 -12.316 1.00 92.94 105 LEU A O 1
ATOM 874 N N . GLY A 1 106 ? -7.728 -2.093 -12.290 1.00 94.44 106 GLY A N 1
ATOM 875 C CA . GLY A 1 106 ? -6.775 -1.427 -11.410 1.00 94.44 106 GLY A CA 1
ATOM 876 C C . GLY A 1 106 ? -7.146 -1.471 -9.936 1.00 94.44 106 GLY A C 1
ATOM 877 O O . GLY A 1 106 ? -6.345 -0.999 -9.136 1.00 94.44 106 GLY A O 1
ATOM 878 N N . ASP A 1 107 ? -8.311 -2.013 -9.570 1.00 94.50 107 ASP A N 1
ATOM 879 C CA . ASP A 1 107 ? -8.719 -2.070 -8.170 1.00 94.50 107 ASP A CA 1
ATOM 880 C C . ASP A 1 107 ? -7.800 -3.011 -7.387 1.00 94.50 107 ASP A C 1
ATOM 882 O O . ASP A 1 107 ? -7.489 -4.145 -7.796 1.00 94.50 107 ASP A O 1
ATOM 886 N N . THR A 1 108 ? -7.411 -2.528 -6.218 1.00 96.44 108 THR A N 1
ATOM 887 C CA . THR A 1 108 ? -6.619 -3.238 -5.228 1.00 96.44 108 THR A CA 1
ATOM 888 C C . THR A 1 108 ? -7.358 -3.280 -3.900 1.00 96.44 108 THR A C 1
ATOM 890 O O . THR A 1 108 ? -8.201 -2.431 -3.622 1.00 96.44 108 THR A O 1
ATOM 893 N N . LEU A 1 109 ? -7.055 -4.289 -3.089 1.00 96.94 109 LEU A N 1
ATOM 894 C CA . LEU A 1 109 ? -7.471 -4.379 -1.695 1.00 96.94 109 LEU A CA 1
ATOM 895 C C . LEU A 1 109 ? -6.202 -4.357 -0.845 1.00 96.94 109 LEU A C 1
ATOM 897 O O . LEU A 1 109 ? -5.332 -5.214 -1.016 1.00 96.94 109 LEU A O 1
ATOM 901 N N . GLU A 1 110 ? -6.083 -3.360 0.022 1.00 97.38 110 GLU A N 1
ATOM 902 C CA . GLU A 1 110 ? -4.839 -2.967 0.680 1.00 97.38 110 GLU A CA 1
ATOM 903 C C . GLU A 1 110 ? -5.057 -2.663 2.170 1.00 97.38 110 GLU A C 1
ATOM 905 O O . GLU A 1 110 ? -6.183 -2.569 2.662 1.00 97.38 110 GLU A O 1
ATOM 910 N N . LEU A 1 111 ? -3.947 -2.530 2.895 1.00 98.56 111 LEU A N 1
ATOM 911 C CA . LEU A 1 111 ? -3.931 -1.914 4.220 1.00 98.56 111 LEU A CA 1
ATOM 912 C C . LEU A 1 111 ? -4.123 -0.400 4.078 1.00 98.56 111 LEU A C 1
ATOM 914 O O . LEU A 1 111 ? -3.761 0.158 3.046 1.00 98.56 111 LEU A O 1
ATOM 918 N N . CYS A 1 112 ? -4.633 0.249 5.125 1.00 98.50 112 CYS A N 1
ATOM 919 C CA . CYS A 1 112 ? -4.604 1.709 5.210 1.00 98.50 112 CYS A CA 1
ATOM 920 C C . CYS A 1 112 ? -3.142 2.175 5.239 1.00 98.50 112 CYS A C 1
ATOM 922 O O . CYS A 1 112 ? -2.348 1.608 6.001 1.00 98.50 112 CYS A O 1
ATOM 924 N N . ALA A 1 113 ? -2.766 3.116 4.373 1.00 97.88 113 ALA A N 1
ATOM 925 C CA . ALA A 1 113 ? -1.365 3.436 4.114 1.00 97.88 113 ALA A CA 1
ATOM 926 C C . ALA A 1 113 ? -1.174 4.835 3.520 1.00 97.88 113 ALA A C 1
ATOM 928 O O . ALA A 1 113 ? -2.034 5.323 2.805 1.00 97.88 113 ALA A O 1
ATOM 929 N N . GLY A 1 114 ? 0.002 5.425 3.733 1.00 96.12 114 GLY A N 1
ATOM 930 C CA . GLY A 1 114 ? 0.338 6.747 3.203 1.00 96.12 114 GLY A CA 1
ATOM 931 C C . GLY A 1 114 ? 1.840 6.983 3.086 1.00 96.12 114 GLY A C 1
ATOM 932 O O . GLY A 1 114 ? 2.662 6.226 3.619 1.00 96.12 114 GLY A O 1
ATOM 933 N N . LEU A 1 115 ? 2.211 8.034 2.356 1.00 95.38 115 LEU A N 1
ATOM 934 C CA . LEU A 1 115 ? 3.602 8.459 2.211 1.00 95.38 115 LEU A CA 1
ATOM 935 C C . LEU A 1 115 ? 4.049 9.283 3.421 1.00 95.38 115 LEU A C 1
ATOM 937 O O . LEU A 1 115 ? 3.283 10.019 4.032 1.00 95.38 115 LEU A O 1
ATOM 941 N N . MET A 1 116 ? 5.333 9.193 3.754 1.00 95.75 116 MET A N 1
ATOM 942 C CA . MET A 1 116 ? 5.969 10.053 4.750 1.00 95.75 116 MET A CA 1
ATOM 943 C C . MET A 1 116 ? 6.497 11.337 4.095 1.00 95.75 116 MET A C 1
ATOM 945 O O . MET A 1 116 ? 7.702 11.596 4.069 1.00 95.75 116 MET A O 1
ATOM 949 N N . ASP A 1 117 ? 5.595 12.132 3.531 1.00 90.12 117 ASP A N 1
ATOM 950 C CA . ASP A 1 117 ? 5.891 13.333 2.738 1.00 90.12 117 ASP A CA 1
ATOM 951 C C . ASP A 1 117 ? 5.786 14.644 3.549 1.00 90.12 117 ASP A C 1
ATOM 953 O O . ASP A 1 117 ? 6.390 15.669 3.212 1.00 90.12 117 ASP A O 1
ATOM 957 N N . LYS A 1 118 ? 5.077 14.605 4.681 1.00 90.56 118 LYS A N 1
ATOM 958 C CA . LYS A 1 118 ? 4.888 15.730 5.607 1.00 90.56 118 LYS A CA 1
ATOM 959 C C . LYS A 1 118 ? 6.134 15.937 6.482 1.00 90.56 118 LYS A C 1
ATOM 961 O O . LYS A 1 118 ? 6.471 15.132 7.351 1.00 90.56 118 LYS A O 1
ATOM 966 N N . LYS A 1 119 ? 6.817 17.072 6.288 1.00 89.69 119 LYS A N 1
ATOM 967 C CA . LYS A 1 119 ? 8.072 17.414 6.983 1.00 89.69 119 LYS A CA 1
ATOM 968 C C . LYS A 1 119 ? 7.920 17.378 8.511 1.00 89.69 119 LYS A C 1
ATOM 970 O O . LYS A 1 119 ? 7.075 18.066 9.073 1.00 89.69 119 LYS A O 1
ATOM 975 N N . GLY A 1 120 ? 8.812 16.643 9.177 1.00 92.56 120 GLY A N 1
ATOM 976 C CA . GLY A 1 120 ? 8.918 16.608 10.639 1.00 92.56 120 GLY A CA 1
ATOM 977 C C . GLY A 1 120 ? 7.945 15.664 11.347 1.00 92.56 120 GLY A C 1
ATOM 978 O O . GLY A 1 120 ? 8.022 15.571 12.567 1.00 92.56 120 GLY A O 1
ATOM 979 N N . LYS A 1 121 ? 7.076 14.949 10.619 1.00 96.12 121 LYS A N 1
ATOM 980 C CA . LYS A 1 121 ? 6.223 13.909 11.207 1.00 96.12 121 LYS A CA 1
ATOM 981 C C . LYS A 1 121 ? 6.973 12.591 11.347 1.00 96.12 121 LYS A C 1
ATOM 983 O O . LYS A 1 121 ? 7.702 12.167 10.450 1.00 96.12 121 LYS A O 1
ATOM 988 N N . SER A 1 122 ? 6.772 11.923 12.474 1.00 97.62 122 SER A N 1
ATOM 989 C CA . SER A 1 122 ? 7.223 10.550 12.675 1.00 97.62 122 SER A CA 1
ATOM 990 C C . SER A 1 122 ? 6.353 9.551 11.889 1.00 97.62 122 SER A C 1
ATOM 992 O O . SER A 1 122 ? 5.218 9.870 11.515 1.00 97.62 122 SER A O 1
ATOM 994 N N . PRO A 1 123 ? 6.830 8.309 11.672 1.00 98.31 123 PRO A N 1
ATOM 995 C CA . PRO A 1 123 ? 6.014 7.244 11.088 1.00 98.31 123 PRO A CA 1
ATOM 996 C C . PRO A 1 123 ? 4.673 7.025 11.810 1.00 98.31 123 PRO A C 1
ATOM 998 O O . PRO A 1 123 ? 3.644 6.844 11.168 1.00 98.31 123 PRO A O 1
ATOM 1001 N N . VAL A 1 124 ? 4.671 7.068 13.148 1.00 98.44 124 VAL A N 1
ATOM 1002 C CA . VAL A 1 124 ? 3.466 6.804 13.952 1.00 98.44 124 VAL A CA 1
ATOM 1003 C C . VAL A 1 124 ? 2.453 7.953 13.878 1.00 98.44 124 VAL A C 1
ATOM 1005 O O . VAL A 1 124 ? 1.251 7.715 13.826 1.00 98.44 124 VAL A O 1
ATOM 1008 N N . GLU A 1 125 ? 2.922 9.200 13.808 1.00 98.38 125 GLU A N 1
ATOM 1009 C CA . GLU A 1 125 ? 2.046 10.355 13.577 1.00 98.38 125 GLU A CA 1
ATOM 1010 C C . GLU A 1 125 ? 1.474 10.346 12.161 1.00 98.38 125 GLU A C 1
ATOM 1012 O O . GLU A 1 125 ? 0.300 10.647 11.983 1.00 98.38 125 GLU A O 1
ATOM 1017 N N . THR A 1 126 ? 2.291 9.968 11.172 1.00 98.44 126 THR A N 1
ATOM 1018 C CA . THR A 1 126 ? 1.852 9.855 9.776 1.00 98.44 126 THR A CA 1
ATOM 1019 C C . THR A 1 126 ? 0.719 8.840 9.675 1.00 98.44 126 THR A C 1
ATOM 1021 O O . THR A 1 126 ? -0.371 9.194 9.247 1.00 98.44 126 THR A O 1
ATOM 1024 N N . ILE A 1 127 ? 0.917 7.612 10.169 1.00 98.69 127 ILE A N 1
ATOM 1025 C CA . ILE A 1 127 ? -0.111 6.570 10.052 1.00 98.69 127 ILE A CA 1
ATOM 1026 C C . ILE A 1 127 ? -1.368 6.872 10.874 1.00 98.69 127 ILE A C 1
ATOM 1028 O O . ILE A 1 127 ? -2.456 6.477 10.473 1.00 98.69 127 ILE A O 1
ATOM 1032 N N . ARG A 1 128 ? -1.264 7.592 12.001 1.00 98.56 128 ARG A N 1
ATOM 1033 C CA . ARG A 1 128 ? -2.449 8.061 12.738 1.00 98.56 128 ARG A CA 1
ATOM 1034 C C . ARG A 1 128 ? -3.322 8.954 11.858 1.00 98.56 128 ARG A C 1
ATOM 1036 O O . ARG A 1 128 ? -4.544 8.814 11.877 1.00 98.56 128 ARG A O 1
ATOM 1043 N N . ASP A 1 129 ? -2.700 9.868 11.124 1.00 97.88 129 ASP A N 1
ATOM 1044 C CA . ASP A 1 129 ? -3.425 10.796 10.267 1.00 97.88 129 ASP A CA 1
ATOM 1045 C C . ASP A 1 129 ? -4.075 10.045 9.088 1.00 97.88 129 ASP A C 1
ATOM 1047 O O . ASP A 1 129 ? -5.257 10.256 8.831 1.00 97.88 129 ASP A O 1
ATOM 1051 N N . GLU A 1 130 ? -3.376 9.075 8.483 1.00 98.38 130 GLU A N 1
ATOM 1052 C CA . GLU A 1 130 ? -3.939 8.192 7.441 1.00 98.38 130 GLU A CA 1
ATOM 1053 C C . GLU A 1 130 ? -5.134 7.359 7.946 1.00 98.38 130 GLU A C 1
ATOM 1055 O O . GLU A 1 130 ? -6.153 7.225 7.268 1.00 98.38 130 GLU A O 1
ATOM 1060 N N . ILE A 1 131 ? -5.078 6.843 9.184 1.00 98.62 131 ILE A N 1
ATOM 1061 C CA . ILE A 1 131 ? -6.207 6.120 9.803 1.00 98.62 131 ILE A CA 1
ATOM 1062 C C . ILE A 1 131 ? -7.449 7.017 9.895 1.00 98.62 131 ILE A C 1
ATOM 1064 O O . ILE A 1 131 ? -8.578 6.553 9.685 1.00 98.62 131 ILE A O 1
ATOM 1068 N N . LEU A 1 132 ? -7.273 8.300 10.209 1.00 98.31 132 LEU A N 1
ATOM 1069 C CA . LEU A 1 132 ? -8.381 9.246 10.240 1.00 98.31 132 LEU A CA 1
ATOM 1070 C C . LEU A 1 132 ? -8.872 9.568 8.825 1.00 98.31 132 LEU A C 1
ATOM 1072 O O . LEU A 1 132 ? -10.076 9.581 8.586 1.00 98.31 132 LEU A O 1
ATOM 1076 N N . GLU A 1 133 ? -7.965 9.798 7.892 1.00 97.50 133 GLU A N 1
ATOM 1077 C CA . GLU A 1 133 ? -8.272 10.225 6.531 1.00 97.50 133 GLU A CA 1
ATOM 1078 C C . GLU A 1 133 ? -8.958 9.128 5.702 1.00 97.50 133 GLU A C 1
ATOM 1080 O O . GLU A 1 133 ? -10.075 9.297 5.198 1.00 97.50 133 GLU A O 1
ATOM 1085 N N . GLU A 1 134 ? -8.350 7.947 5.631 1.00 98.12 134 GLU A N 1
ATOM 1086 C CA . GLU A 1 134 ? -8.860 6.832 4.841 1.00 98.12 134 GLU A CA 1
ATOM 1087 C C . GLU A 1 134 ? -9.958 6.076 5.597 1.00 98.12 134 GLU A C 1
ATOM 1089 O O . GLU A 1 134 ? -11.018 5.760 5.045 1.00 98.12 134 GLU A O 1
ATOM 1094 N N . CYS A 1 135 ? -9.744 5.807 6.891 1.00 98.19 135 CYS A N 1
ATOM 1095 C CA . CYS A 1 135 ? -10.611 4.919 7.668 1.00 98.19 135 CYS A CA 1
ATOM 1096 C C . CYS A 1 135 ? -11.631 5.660 8.555 1.00 98.19 135 CYS A C 1
ATOM 1098 O O . CYS A 1 135 ? -12.695 5.106 8.883 1.00 98.19 135 CYS A O 1
ATOM 1100 N N . GLY A 1 136 ? -11.378 6.928 8.888 1.00 98.12 136 GLY A N 1
ATOM 1101 C CA . GLY A 1 136 ? -12.263 7.796 9.666 1.00 98.12 136 GLY A CA 1
ATOM 1102 C C . GLY A 1 136 ? -12.277 7.521 11.167 1.00 98.12 136 GLY A C 1
ATOM 1103 O O . GLY A 1 136 ? -13.320 7.740 11.790 1.00 98.12 136 GLY A O 1
ATOM 1104 N N . TYR A 1 137 ? -11.191 6.983 11.722 1.00 98.56 137 TYR A N 1
ATOM 1105 C CA . TYR A 1 137 ? -11.049 6.723 13.157 1.00 98.56 137 TYR A CA 1
ATOM 1106 C C . TYR A 1 137 ? -9.941 7.590 13.751 1.00 98.56 137 TYR A C 1
ATOM 1108 O O . TYR A 1 137 ? -8.916 7.803 13.116 1.00 98.56 137 TYR A O 1
ATOM 1116 N N . THR A 1 138 ? -10.139 8.077 14.973 1.00 97.94 138 THR A N 1
ATOM 1117 C CA . THR A 1 138 ? -9.086 8.748 15.744 1.00 97.94 138 THR A CA 1
ATOM 1118 C C . THR A 1 138 ? -8.469 7.770 16.734 1.00 97.94 138 THR A C 1
ATOM 1120 O O . THR A 1 138 ? -9.188 7.036 17.409 1.00 97.94 138 THR A O 1
ATOM 1123 N N . VAL A 1 139 ? -7.141 7.741 16.827 1.00 97.56 139 VAL A N 1
ATOM 1124 C CA . VAL A 1 139 ? -6.416 6.821 17.712 1.00 97.56 139 VAL A CA 1
ATOM 1125 C C . VAL A 1 139 ? -5.266 7.536 18.415 1.00 97.56 139 VAL A C 1
ATOM 1127 O O . VAL A 1 139 ? -4.567 8.356 17.819 1.00 97.56 139 VAL A O 1
ATOM 1130 N N . GLU A 1 140 ? -5.060 7.202 19.686 1.00 97.75 140 GLU A N 1
ATOM 1131 C CA . GLU A 1 140 ? -3.894 7.656 20.449 1.00 97.75 140 GLU A CA 1
ATOM 1132 C C . GLU A 1 140 ? -2.622 6.959 19.949 1.00 97.75 140 GLU A C 1
ATOM 1134 O O . GLU A 1 140 ? -2.656 5.778 19.583 1.00 97.75 140 GLU A O 1
ATOM 1139 N N . LEU A 1 141 ? -1.489 7.667 19.954 1.00 97.75 141 LEU A N 1
ATOM 1140 C CA . LEU A 1 141 ? -0.230 7.171 19.380 1.00 97.75 141 LEU A CA 1
ATOM 1141 C C . LEU A 1 141 ? 0.248 5.876 20.055 1.00 97.75 141 LEU A C 1
ATOM 1143 O O . LEU A 1 141 ? 0.762 4.980 19.388 1.00 97.75 141 LEU A O 1
ATOM 1147 N N . GLU A 1 142 ? 0.021 5.728 21.360 1.00 97.06 142 GLU A N 1
ATOM 1148 C CA . GLU A 1 142 ? 0.436 4.570 22.159 1.00 97.06 142 GLU A CA 1
ATOM 1149 C C . GLU A 1 142 ? -0.323 3.287 21.786 1.00 97.06 142 GLU A C 1
ATOM 1151 O O . GLU A 1 142 ? 0.107 2.185 22.133 1.00 97.06 142 GLU A O 1
ATOM 1156 N N . ARG A 1 143 ? -1.454 3.410 21.076 1.00 96.88 143 ARG A N 1
ATOM 1157 C CA . ARG A 1 143 ? -2.249 2.273 20.582 1.00 96.88 143 ARG A CA 1
ATOM 1158 C C . ARG A 1 143 ? -1.765 1.747 19.232 1.00 96.88 143 ARG A C 1
ATOM 1160 O O . ARG A 1 143 ? -2.267 0.719 18.777 1.00 96.88 143 ARG A O 1
ATOM 1167 N N . ILE A 1 144 ? -0.823 2.433 18.586 1.00 98.44 144 ILE A N 1
ATOM 1168 C CA . ILE A 1 144 ? -0.293 2.062 17.276 1.00 98.44 144 ILE A CA 1
ATOM 1169 C C . ILE A 1 144 ? 1.015 1.290 17.478 1.00 98.44 144 ILE A C 1
ATOM 1171 O O . ILE A 1 144 ? 2.065 1.845 17.796 1.00 98.44 144 ILE A O 1
ATOM 1175 N N . GLN A 1 145 ? 0.958 -0.025 17.290 1.00 98.19 145 GLN A N 1
ATOM 1176 C CA . GLN A 1 145 ? 2.093 -0.920 17.486 1.00 98.19 145 GLN A CA 1
ATOM 1177 C C . GLN A 1 145 ? 2.877 -1.089 16.181 1.00 98.19 145 GLN A C 1
ATOM 1179 O O . GLN A 1 145 ? 2.325 -1.559 15.190 1.00 98.19 145 GLN A O 1
ATOM 1184 N N . LEU A 1 146 ? 4.183 -0.808 16.185 1.00 98.31 146 LEU A N 1
ATOM 1185 C CA . LEU A 1 146 ? 5.057 -1.184 15.070 1.00 98.31 146 LEU A CA 1
ATOM 1186 C C . LEU A 1 146 ? 5.173 -2.716 14.983 1.00 98.31 146 LEU A C 1
ATOM 1188 O O . LEU A 1 146 ? 5.556 -3.374 15.952 1.00 98.31 146 LEU A O 1
ATOM 1192 N N . ILE A 1 147 ? 4.879 -3.273 13.809 1.00 97.69 147 ILE A N 1
ATOM 1193 C CA . ILE A 1 147 ? 5.139 -4.675 13.466 1.00 97.69 147 ILE A CA 1
ATOM 1194 C C . ILE A 1 147 ? 6.565 -4.804 12.927 1.00 97.69 147 ILE A C 1
ATOM 1196 O O . ILE A 1 147 ? 7.356 -5.595 13.440 1.00 97.69 147 ILE A O 1
ATOM 1200 N N . GLN A 1 148 ? 6.891 -4.047 11.873 1.00 97.31 148 GLN A N 1
ATOM 1201 C CA . GLN A 1 148 ? 8.167 -4.161 11.167 1.00 97.31 148 GLN A CA 1
ATOM 1202 C C . GLN A 1 148 ? 8.467 -2.919 10.318 1.00 97.31 148 GLN A C 1
ATOM 1204 O O . GLN A 1 148 ? 7.557 -2.235 9.866 1.00 97.31 148 GLN A O 1
ATOM 1209 N N . LYS A 1 149 ? 9.754 -2.681 10.044 1.00 97.75 149 LYS A N 1
ATOM 1210 C CA . LYS A 1 149 ? 10.231 -1.809 8.963 1.00 97.75 149 LYS A CA 1
ATOM 1211 C C . LYS A 1 149 ? 10.947 -2.647 7.899 1.00 97.75 149 LYS A C 1
ATOM 1213 O O . LYS A 1 149 ? 11.789 -3.475 8.255 1.00 97.75 149 LYS A O 1
ATOM 1218 N N . TYR A 1 150 ? 10.648 -2.443 6.618 1.00 96.56 150 TYR A N 1
ATOM 1219 C CA . TYR A 1 150 ? 11.324 -3.142 5.514 1.00 96.56 150 TYR A CA 1
ATOM 1220 C C . TYR A 1 150 ? 11.463 -2.277 4.262 1.00 96.56 150 TYR A C 1
ATOM 1222 O O . TYR A 1 150 ? 10.686 -1.357 4.051 1.00 96.56 150 TYR A O 1
ATOM 1230 N N . VAL A 1 151 ? 12.455 -2.587 3.421 1.00 95.06 151 VAL A N 1
ATOM 1231 C CA . VAL A 1 151 ? 12.625 -1.961 2.099 1.00 95.06 151 VAL A CA 1
ATOM 1232 C C . VAL A 1 151 ? 11.625 -2.579 1.125 1.00 95.06 151 VAL A C 1
ATOM 1234 O O . VAL A 1 151 ? 11.562 -3.805 0.994 1.00 95.06 151 VAL A O 1
ATOM 1237 N N . ILE A 1 152 ? 10.850 -1.741 0.441 1.00 92.62 152 ILE A N 1
ATOM 1238 C CA . ILE A 1 152 ? 9.912 -2.191 -0.591 1.00 92.62 152 ILE A CA 1
ATOM 1239 C C . ILE A 1 152 ? 10.660 -2.410 -1.906 1.00 92.62 152 ILE A C 1
ATOM 1241 O O . ILE A 1 152 ? 11.625 -1.718 -2.195 1.00 92.62 152 ILE A O 1
ATOM 1245 N N . SER A 1 153 ? 10.229 -3.373 -2.726 1.00 89.94 153 SER A N 1
ATOM 1246 C CA . SER A 1 153 ? 10.788 -3.602 -4.071 1.00 89.94 153 SER A CA 1
ATOM 1247 C C . SER A 1 153 ? 12.333 -3.616 -4.122 1.00 89.94 153 SER A C 1
ATOM 1249 O O . SER A 1 153 ? 12.953 -2.861 -4.871 1.00 89.94 153 SER A O 1
ATOM 1251 N N . VAL A 1 154 ? 12.959 -4.493 -3.324 1.00 91.12 154 VAL A N 1
ATOM 1252 C CA . VAL A 1 154 ? 14.414 -4.541 -3.023 1.00 91.12 154 VAL A CA 1
ATOM 1253 C C . VAL A 1 154 ? 15.374 -4.557 -4.223 1.00 91.12 154 VAL A C 1
ATOM 1255 O O . VAL A 1 154 ? 16.573 -4.364 -4.051 1.00 91.12 154 VAL A O 1
ATOM 1258 N N . GLY A 1 155 ? 14.881 -4.827 -5.434 1.00 89.88 155 GLY A N 1
ATOM 1259 C CA . GLY A 1 155 ? 15.686 -4.785 -6.655 1.00 89.88 155 GLY A CA 1
ATOM 1260 C C . GLY A 1 155 ? 15.788 -3.401 -7.303 1.00 89.88 155 GLY A C 1
ATOM 1261 O O . GLY A 1 155 ? 16.637 -3.227 -8.174 1.00 89.88 155 GLY A O 1
ATOM 1262 N N . ILE A 1 156 ? 14.934 -2.444 -6.921 1.00 92.06 156 ILE A N 1
ATOM 1263 C CA . ILE A 1 156 ? 14.828 -1.142 -7.591 1.00 92.06 156 ILE A CA 1
ATOM 1264 C C . ILE A 1 156 ? 14.538 0.031 -6.651 1.00 92.06 156 ILE A C 1
ATOM 1266 O O . ILE A 1 156 ? 15.070 1.105 -6.892 1.00 92.06 156 ILE A O 1
ATOM 1270 N N . SER A 1 157 ? 13.710 -0.115 -5.614 1.00 91.94 157 SER A N 1
ATOM 1271 C CA . SER A 1 157 ? 13.318 1.028 -4.774 1.00 91.94 157 SER A CA 1
ATOM 1272 C C . SER A 1 157 ? 14.289 1.238 -3.614 1.00 91.94 157 SER A C 1
ATOM 1274 O O . SER A 1 157 ? 14.822 0.279 -3.053 1.00 91.94 157 SER A O 1
ATOM 1276 N N . SER A 1 158 ? 14.510 2.503 -3.252 1.00 91.06 158 SER A N 1
ATOM 1277 C CA . SER A 1 158 ? 15.224 2.890 -2.032 1.00 91.06 158 SER A CA 1
ATOM 1278 C C . SER A 1 158 ? 14.298 3.156 -0.841 1.00 91.06 158 SER A C 1
ATOM 1280 O O . SER A 1 158 ? 14.799 3.475 0.234 1.00 91.06 158 SER A O 1
ATOM 1282 N N . ALA A 1 159 ? 12.977 3.097 -1.030 1.00 94.94 159 ALA A N 1
ATOM 1283 C CA . ALA A 1 159 ? 12.008 3.403 0.015 1.00 94.94 159 ALA A CA 1
ATOM 1284 C C . ALA A 1 159 ? 11.805 2.231 0.973 1.00 94.94 159 ALA A C 1
ATOM 1286 O O . ALA A 1 159 ? 11.901 1.053 0.610 1.00 94.94 159 ALA A O 1
ATOM 1287 N N . SER A 1 160 ? 11.459 2.571 2.205 1.00 96.25 160 SER A N 1
ATOM 1288 C CA . SER A 1 160 ? 11.015 1.634 3.222 1.00 96.25 160 SER A CA 1
ATOM 1289 C C . SER A 1 160 ? 9.566 1.881 3.628 1.00 96.25 160 SER A C 1
ATOM 1291 O O . SER A 1 160 ? 9.055 2.991 3.525 1.00 96.25 160 SER A O 1
ATOM 1293 N N . GLU A 1 161 ? 8.901 0.828 4.089 1.00 97.88 161 GLU A N 1
ATOM 1294 C CA . GLU A 1 161 ? 7.553 0.875 4.647 1.00 97.88 161 GLU A CA 1
ATOM 1295 C C . GLU A 1 161 ? 7.620 0.509 6.134 1.00 97.88 161 GLU A C 1
ATOM 1297 O O . GLU A 1 161 ? 8.279 -0.466 6.522 1.00 97.88 161 GLU A O 1
ATOM 1302 N N . HIS A 1 162 ? 6.965 1.311 6.974 1.00 98.62 162 HIS A N 1
ATOM 1303 C CA . HIS A 1 162 ? 6.743 1.005 8.384 1.00 98.62 162 HIS A CA 1
ATOM 1304 C C . HIS A 1 162 ? 5.347 0.406 8.527 1.00 98.62 162 HIS A C 1
ATOM 1306 O O . HIS A 1 162 ? 4.343 1.089 8.338 1.00 98.62 162 HIS A O 1
ATOM 1312 N N . LEU A 1 163 ? 5.290 -0.879 8.859 1.00 98.75 163 LEU A N 1
ATOM 1313 C CA . LEU A 1 163 ? 4.049 -1.616 9.026 1.00 98.75 163 LEU A CA 1
ATOM 1314 C C . LEU A 1 163 ? 3.627 -1.613 10.497 1.00 98.75 163 LEU A C 1
ATOM 1316 O O . LEU A 1 163 ? 4.394 -2.028 11.369 1.00 98.75 163 LEU A O 1
ATOM 1320 N N . PHE A 1 164 ? 2.391 -1.207 10.755 1.00 98.81 164 PHE A N 1
ATOM 1321 C CA . PHE A 1 164 ? 1.793 -1.062 12.073 1.00 98.81 164 PHE A CA 1
ATOM 1322 C C . PHE A 1 164 ? 0.574 -1.968 12.274 1.00 98.81 164 PHE A C 1
ATOM 1324 O O . PHE A 1 164 ? 0.013 -2.543 11.341 1.00 98.81 164 PHE A O 1
ATOM 1331 N N . TYR A 1 165 ? 0.140 -2.048 13.525 1.00 98.69 165 TYR A N 1
ATOM 1332 C CA . TYR A 1 165 ? -1.115 -2.631 13.969 1.00 98.69 165 TYR A CA 1
ATOM 1333 C C . TYR A 1 165 ? -1.837 -1.655 14.894 1.00 98.69 165 TYR A C 1
ATOM 1335 O O . TYR A 1 165 ? -1.200 -1.057 15.763 1.00 98.69 165 TYR A O 1
ATOM 1343 N N . CYS A 1 166 ? -3.155 -1.528 14.757 1.00 98.50 166 CYS A N 1
ATOM 1344 C CA . CYS A 1 166 ? -3.965 -0.765 15.701 1.00 98.50 166 CYS A CA 1
ATOM 1345 C C . CYS A 1 166 ? -5.371 -1.365 15.849 1.00 98.50 166 CYS A C 1
ATOM 1347 O O . CYS A 1 166 ? -5.958 -1.883 14.898 1.00 98.50 166 CYS A O 1
ATOM 1349 N N . GLU A 1 167 ? -5.908 -1.298 17.064 1.00 98.38 167 GLU A N 1
ATOM 1350 C CA . GLU A 1 167 ? -7.277 -1.705 17.377 1.00 98.38 167 GLU A CA 1
ATOM 1351 C C . GLU A 1 167 ? -8.176 -0.476 17.470 1.00 98.38 167 GLU A C 1
ATOM 1353 O O . GLU A 1 167 ? -7.825 0.497 18.137 1.00 98.38 167 GLU A O 1
ATOM 1358 N N . VAL A 1 168 ? -9.345 -0.547 16.834 1.00 98.31 168 VAL A N 1
ATOM 1359 C CA . VAL A 1 168 ? -10.346 0.526 16.827 1.00 98.31 168 VAL A CA 1
ATOM 1360 C C . VAL A 1 168 ? -11.722 -0.001 17.210 1.00 98.31 168 VAL A C 1
ATOM 1362 O O . VAL A 1 168 ? -12.010 -1.197 17.102 1.00 98.31 168 VAL A O 1
ATOM 1365 N N . ASP A 1 169 ? -12.597 0.899 17.636 1.00 97.44 169 ASP A N 1
ATOM 1366 C CA . ASP A 1 169 ? -14.014 0.621 17.835 1.00 97.44 169 ASP A CA 1
ATOM 1367 C C . ASP A 1 169 ? -14.883 1.803 17.378 1.00 97.44 169 ASP A C 1
ATOM 1369 O O . ASP A 1 169 ? -14.379 2.831 16.920 1.00 97.44 169 ASP A O 1
ATOM 1373 N N . GLU A 1 170 ? -16.205 1.654 17.472 1.00 96.31 170 GLU A N 1
ATOM 1374 C CA . GLU A 1 170 ? -17.146 2.684 17.017 1.00 96.31 170 GLU A CA 1
ATOM 1375 C C . GLU A 1 170 ? -17.073 3.985 17.828 1.00 96.31 170 GLU A C 1
ATOM 1377 O O . GLU A 1 170 ? -17.412 5.039 17.297 1.00 96.31 170 GLU A O 1
ATOM 1382 N N . SER A 1 171 ? -16.599 3.958 19.080 1.00 97.44 171 SER A N 1
ATOM 1383 C CA . SER A 1 171 ? -16.443 5.184 19.879 1.00 97.44 171 SER A CA 1
ATOM 1384 C C . SER A 1 171 ? -15.331 6.089 19.342 1.00 97.44 171 SER A C 1
ATOM 1386 O O . SER A 1 171 ? -15.347 7.296 19.567 1.00 97.44 171 SER A O 1
ATOM 1388 N N . MET A 1 172 ? -14.397 5.514 18.580 1.00 98.00 172 MET A N 1
ATOM 1389 C CA . MET A 1 172 ? -13.286 6.218 17.939 1.00 98.00 172 MET A CA 1
ATOM 1390 C C . MET A 1 172 ? -13.652 6.775 16.556 1.00 98.00 172 MET A C 1
ATOM 1392 O O . MET A 1 172 ? -12.819 7.402 15.898 1.00 98.00 172 MET A O 1
ATOM 1396 N N . LYS A 1 173 ? -14.872 6.528 16.063 1.00 97.81 173 LYS A N 1
ATOM 1397 C CA . LYS A 1 173 ? -15.314 6.984 14.744 1.00 97.81 173 LYS A CA 1
ATOM 1398 C C . LYS A 1 173 ? -15.546 8.498 14.755 1.00 97.81 173 LYS A C 1
ATOM 1400 O O . LYS A 1 173 ? -16.456 8.972 15.425 1.00 97.81 173 LYS A O 1
ATOM 1405 N N . LEU A 1 174 ? -14.776 9.247 13.962 1.00 97.69 174 LEU A N 1
ATOM 1406 C CA . LEU A 1 174 ? -14.914 10.709 13.878 1.00 97.69 174 LEU A CA 1
ATOM 1407 C C . LEU A 1 174 ? -15.575 11.172 12.576 1.00 97.69 174 LEU A C 1
ATOM 1409 O O . LEU A 1 174 ? -16.486 11.994 12.588 1.00 97.69 174 LEU A O 1
ATOM 1413 N N . ILE A 1 175 ? -15.133 10.628 11.443 1.00 97.31 175 ILE A N 1
ATOM 1414 C CA . ILE A 1 175 ? -15.652 10.968 10.110 1.00 97.31 175 ILE A CA 1
ATOM 1415 C C . ILE A 1 175 ? -15.916 9.702 9.305 1.00 97.31 175 ILE A C 1
ATOM 1417 O O . ILE A 1 175 ? -15.542 8.603 9.711 1.00 97.31 175 ILE A O 1
ATOM 1421 N N . LYS A 1 176 ? -16.535 9.816 8.127 1.00 95.81 176 LYS A N 1
ATOM 1422 C CA . LYS A 1 176 ? -16.714 8.658 7.241 1.00 95.81 176 LYS A CA 1
ATOM 1423 C C . LYS A 1 176 ? -15.363 8.048 6.840 1.00 95.81 176 LYS A C 1
ATOM 1425 O O . LYS A 1 176 ? -15.249 6.824 6.897 1.00 95.81 176 LYS A O 1
ATOM 1430 N N . GLY A 1 177 ? -14.358 8.873 6.562 1.00 96.44 177 GLY A N 1
ATOM 1431 C CA . GLY A 1 177 ? -13.132 8.485 5.859 1.00 96.44 177 GLY A CA 1
ATOM 1432 C C . GLY A 1 177 ? -13.365 8.438 4.344 1.00 96.44 177 GLY A C 1
ATOM 1433 O O . GLY A 1 177 ? -14.469 8.761 3.887 1.00 96.44 177 GLY A O 1
ATOM 1434 N N . GLY A 1 178 ? -12.363 7.991 3.593 1.00 94.62 178 GLY A N 1
ATOM 1435 C CA . GLY A 1 178 ? -12.423 7.831 2.136 1.00 94.62 178 GLY A CA 1
ATOM 1436 C C . GLY A 1 178 ? -11.313 8.535 1.355 1.00 94.62 178 GLY A C 1
ATOM 1437 O O . GLY A 1 178 ? -11.412 8.577 0.128 1.00 94.62 178 GLY A O 1
ATOM 1438 N N . GLY A 1 179 ? -10.292 9.052 2.044 1.00 92.62 179 GLY A N 1
ATOM 1439 C CA . GLY A 1 179 ? -9.181 9.773 1.424 1.00 92.62 179 GLY A CA 1
ATOM 1440 C C . GLY A 1 179 ? -9.498 11.245 1.156 1.00 92.62 179 GLY A C 1
ATOM 1441 O O . GLY A 1 179 ? -10.571 11.757 1.512 1.00 92.62 179 GLY A O 1
ATOM 1442 N N . LEU A 1 180 ? -8.564 11.927 0.502 1.00 88.50 180 LEU A N 1
ATOM 1443 C CA . LEU A 1 180 ? -8.658 13.336 0.133 1.00 88.50 180 LEU A CA 1
ATOM 1444 C C . LEU A 1 180 ? -9.164 13.522 -1.300 1.00 88.50 180 LEU A C 1
ATOM 1446 O O . LEU A 1 180 ? -8.456 13.349 -2.292 1.00 88.50 180 LEU A O 1
ATOM 1450 N N . ALA A 1 181 ? -10.410 13.985 -1.425 1.00 86.19 181 ALA A N 1
ATOM 1451 C CA . ALA A 1 181 ? -11.034 14.225 -2.728 1.00 86.19 181 ALA A CA 1
ATOM 1452 C C . ALA A 1 181 ? -10.295 15.285 -3.572 1.00 86.19 181 ALA A C 1
ATOM 1454 O O . ALA A 1 181 ? -10.275 15.197 -4.799 1.00 86.19 181 ALA A O 1
ATOM 1455 N N . ASN A 1 182 ? -9.679 16.283 -2.930 1.00 86.75 182 ASN A N 1
ATOM 1456 C CA . ASN A 1 182 ? -8.853 17.299 -3.596 1.00 86.75 182 ASN A CA 1
ATOM 1457 C C . ASN A 1 182 ? -7.533 16.736 -4.147 1.00 86.75 182 ASN A C 1
ATOM 1459 O O . ASN A 1 182 ? -6.941 17.366 -5.019 1.00 86.75 182 ASN A O 1
ATOM 1463 N N . GLU A 1 183 ? -7.103 15.563 -3.679 1.00 84.94 183 GLU A N 1
ATOM 1464 C CA . GLU A 1 183 ? -5.941 14.823 -4.191 1.00 84.94 183 GLU A CA 1
ATOM 1465 C C . GLU A 1 183 ? -6.352 13.736 -5.201 1.00 84.94 183 GLU A C 1
ATOM 1467 O O . GLU A 1 183 ? -5.515 13.033 -5.763 1.00 84.94 183 GLU A O 1
ATOM 1472 N N . GLY A 1 184 ? -7.651 13.649 -5.513 1.00 85.06 184 GLY A N 1
ATOM 1473 C CA . GLY A 1 184 ? -8.202 12.695 -6.472 1.00 85.06 184 GLY A CA 1
ATOM 1474 C C . GLY A 1 184 ? -8.416 11.293 -5.903 1.00 85.06 184 GLY A C 1
ATOM 1475 O O . GLY A 1 184 ? -8.632 10.356 -6.674 1.00 85.06 184 GLY A O 1
ATOM 1476 N N . GLU A 1 185 ? -8.377 11.137 -4.581 1.00 88.31 185 GLU A N 1
ATOM 1477 C CA . GLU A 1 185 ? -8.575 9.849 -3.929 1.00 88.31 185 GLU A CA 1
ATOM 1478 C C . GLU A 1 185 ? -10.058 9.446 -3.884 1.00 88.31 185 GLU A C 1
ATOM 1480 O O . GLU A 1 185 ? -10.947 10.232 -3.552 1.00 88.31 185 GLU A O 1
ATOM 1485 N N . GLU A 1 186 ? -10.331 8.186 -4.231 1.00 91.44 186 GLU A N 1
ATOM 1486 C CA . GLU A 1 186 ? -11.645 7.540 -4.126 1.00 91.44 186 GLU A CA 1
ATOM 1487 C C . GLU A 1 186 ? -11.434 6.209 -3.388 1.00 91.44 186 GLU A C 1
ATOM 1489 O O . GLU A 1 186 ? -11.247 5.166 -4.020 1.00 91.44 186 GLU A O 1
ATOM 1494 N N . ILE A 1 187 ? -11.404 6.258 -2.049 1.00 95.50 187 ILE A N 1
ATOM 1495 C CA . ILE A 1 187 ? -11.090 5.098 -1.206 1.00 95.50 187 ILE A CA 1
ATOM 1496 C C . ILE A 1 187 ? -12.361 4.516 -0.581 1.00 95.50 187 ILE A C 1
ATOM 1498 O O . ILE A 1 187 ? -13.135 5.189 0.103 1.00 95.50 187 ILE A O 1
ATOM 1502 N N . GLU A 1 188 ? -12.571 3.220 -0.796 1.00 95.44 188 GLU A N 1
ATOM 1503 C CA . GLU A 1 188 ? -13.654 2.444 -0.203 1.00 95.44 188 GLU A CA 1
ATOM 1504 C C . GLU A 1 188 ? -13.124 1.629 0.980 1.00 95.44 188 GLU A C 1
ATOM 1506 O O . GLU A 1 188 ? -12.218 0.815 0.836 1.00 95.44 188 GLU A O 1
ATOM 1511 N N . LYS A 1 189 ? -13.716 1.794 2.162 1.00 95.38 189 LYS A N 1
ATOM 1512 C CA . LYS A 1 189 ? -13.383 0.949 3.315 1.00 95.38 189 LYS A CA 1
ATOM 1513 C C . LYS A 1 189 ? -14.083 -0.396 3.211 1.00 95.38 189 LYS A C 1
ATOM 1515 O O . LYS A 1 189 ? -15.298 -0.447 3.018 1.00 95.38 189 LYS A O 1
ATOM 1520 N N . VAL A 1 190 ? -13.337 -1.464 3.449 1.00 96.12 190 VAL A N 1
ATOM 1521 C CA . VAL A 1 190 ? -13.811 -2.845 3.392 1.00 96.12 190 VAL A CA 1
ATOM 1522 C C . VAL A 1 190 ? -13.619 -3.491 4.758 1.00 96.12 190 VAL A C 1
ATOM 1524 O O . VAL A 1 190 ? -12.520 -3.493 5.305 1.00 96.12 190 VAL A O 1
ATOM 1527 N N . PHE A 1 191 ? -14.692 -4.048 5.314 1.00 96.69 191 PHE A N 1
ATOM 1528 C CA . PHE A 1 191 ? -14.625 -4.847 6.534 1.00 96.69 191 PHE A CA 1
ATOM 1529 C C . PHE A 1 191 ? -14.494 -6.320 6.156 1.00 96.69 191 PHE A C 1
ATOM 1531 O O . PHE A 1 191 ? -15.376 -6.868 5.501 1.00 96.69 191 PHE A O 1
ATOM 1538 N N . LEU A 1 192 ? -13.387 -6.936 6.559 1.00 95.62 192 LEU A N 1
ATOM 1539 C CA . LEU A 1 192 ? -13.040 -8.315 6.249 1.00 95.62 192 LEU A CA 1
ATOM 1540 C C . LEU A 1 192 ? -13.232 -9.200 7.484 1.00 95.62 192 LEU A C 1
ATOM 1542 O O . LEU A 1 192 ? -12.618 -8.968 8.532 1.00 95.62 192 LEU A O 1
ATOM 1546 N N . ASP A 1 193 ? -14.054 -10.238 7.356 1.00 95.19 193 ASP A N 1
ATOM 1547 C CA . ASP A 1 193 ? -14.255 -11.222 8.419 1.00 95.19 193 ASP A CA 1
ATOM 1548 C C . ASP A 1 193 ? -12.987 -12.046 8.666 1.00 95.19 193 ASP A C 1
ATOM 1550 O O . ASP A 1 193 ? -12.255 -12.397 7.740 1.00 95.19 193 ASP A O 1
ATOM 1554 N N . ILE A 1 194 ? -12.745 -12.439 9.922 1.00 94.06 194 ILE A N 1
ATOM 1555 C CA . ILE A 1 194 ? -11.543 -13.213 10.283 1.00 94.06 194 ILE A CA 1
ATOM 1556 C C . ILE A 1 194 ? -11.449 -14.534 9.515 1.00 94.06 194 ILE A C 1
ATOM 1558 O O . ILE A 1 194 ? -10.363 -14.917 9.086 1.00 94.06 194 ILE A O 1
ATOM 1562 N N . LEU A 1 195 ? -12.573 -15.226 9.305 1.00 92.31 195 LEU A N 1
ATOM 1563 C CA . LEU A 1 195 ? -12.586 -16.470 8.529 1.00 92.31 195 LEU A CA 1
ATOM 1564 C C . LEU A 1 195 ? -12.220 -16.231 7.058 1.00 92.31 195 LEU A C 1
ATOM 1566 O O . LEU A 1 195 ? -11.519 -17.047 6.460 1.00 92.31 195 LEU A O 1
ATOM 1570 N N . GLU A 1 196 ? -12.644 -15.104 6.488 1.00 92.88 196 GLU A N 1
ATOM 1571 C CA . GLU A 1 196 ? -12.277 -14.726 5.125 1.00 92.88 196 GLU A CA 1
ATOM 1572 C C . GLU A 1 196 ? -10.800 -14.329 5.040 1.00 92.88 196 GLU A C 1
ATOM 1574 O O . GLU A 1 196 ? -10.116 -14.737 4.106 1.00 92.88 196 GLU A O 1
ATOM 1579 N N . ALA A 1 197 ? -10.266 -13.643 6.054 1.00 93.62 197 ALA A N 1
ATOM 1580 C CA . ALA A 1 197 ? -8.842 -13.329 6.157 1.00 93.62 197 ALA A CA 1
ATOM 1581 C C . ALA A 1 197 ? -7.965 -14.594 6.246 1.00 93.62 197 ALA A C 1
ATOM 1583 O O . ALA A 1 197 ? -6.937 -14.684 5.572 1.00 93.62 197 ALA A O 1
ATOM 1584 N N . VAL A 1 198 ? -8.390 -15.599 7.026 1.00 93.50 198 VAL A N 1
ATOM 1585 C CA . VAL A 1 198 ? -7.731 -16.918 7.093 1.00 93.50 198 VAL A CA 1
ATOM 1586 C C . VAL A 1 198 ? -7.713 -17.577 5.718 1.00 93.50 198 VAL A C 1
ATOM 1588 O O . VAL A 1 198 ? -6.660 -18.028 5.266 1.00 93.50 198 VAL A O 1
ATOM 1591 N N . LYS A 1 199 ? -8.863 -17.602 5.037 1.00 92.44 199 LYS A N 1
ATOM 1592 C CA . LYS A 1 199 ? -8.975 -18.170 3.693 1.00 92.44 199 LYS A CA 1
ATOM 1593 C C . LYS A 1 199 ? -8.090 -17.421 2.696 1.00 92.44 199 LYS A C 1
ATOM 1595 O O . LYS A 1 199 ? -7.367 -18.049 1.935 1.00 92.44 199 LYS A O 1
ATOM 1600 N N . MET A 1 200 ? -8.085 -16.092 2.753 1.00 92.38 200 MET A N 1
ATOM 1601 C CA . MET A 1 200 ? -7.284 -15.242 1.877 1.00 92.38 200 MET A CA 1
ATOM 1602 C C . MET A 1 200 ? -5.785 -15.546 1.999 1.00 92.38 200 MET A C 1
ATOM 1604 O O . MET A 1 200 ? -5.101 -15.671 0.986 1.00 92.38 200 MET A O 1
ATOM 1608 N N . VAL A 1 201 ? -5.272 -15.718 3.223 1.00 93.00 201 VAL A N 1
ATOM 1609 C CA . VAL A 1 201 ? -3.872 -16.119 3.450 1.00 93.00 201 VAL A CA 1
ATOM 1610 C C . VAL A 1 201 ? -3.602 -17.543 2.968 1.00 93.00 201 VAL A C 1
ATOM 1612 O O . VAL A 1 201 ? -2.588 -17.767 2.310 1.00 93.00 201 VAL A O 1
ATOM 1615 N N . ALA A 1 202 ? -4.489 -18.494 3.269 1.00 91.44 202 ALA A N 1
ATOM 1616 C CA . ALA A 1 202 ? -4.318 -19.892 2.874 1.00 91.44 202 ALA A CA 1
ATOM 1617 C C . ALA A 1 202 ? -4.314 -20.076 1.346 1.00 91.44 202 ALA A C 1
ATOM 1619 O O . ALA A 1 202 ? -3.490 -20.820 0.815 1.00 91.44 202 ALA A O 1
ATOM 1620 N N . ASP A 1 203 ? -5.194 -19.362 0.648 1.00 90.88 203 ASP A N 1
ATOM 1621 C CA . ASP A 1 203 ? -5.362 -19.454 -0.802 1.00 90.88 203 ASP A CA 1
ATOM 1622 C C . ASP A 1 203 ? -4.381 -18.548 -1.572 1.00 90.88 203 ASP A C 1
ATOM 1624 O O . ASP A 1 203 ? -4.261 -18.649 -2.797 1.00 90.88 203 ASP A O 1
ATOM 1628 N N . GLY A 1 204 ? -3.697 -17.626 -0.883 1.00 88.12 204 GLY A N 1
ATOM 1629 C CA . GLY A 1 204 ? -2.783 -16.648 -1.481 1.00 88.12 204 GLY A CA 1
ATOM 1630 C C . GLY A 1 204 ? -3.468 -15.593 -2.361 1.00 88.12 204 GLY A C 1
ATOM 1631 O O . GLY A 1 204 ? -2.797 -14.911 -3.135 1.00 88.12 204 GLY A O 1
ATOM 1632 N N . HIS A 1 205 ? -4.794 -15.467 -2.281 1.00 84.88 205 HIS A N 1
ATOM 1633 C CA . HIS A 1 205 ? -5.580 -14.489 -3.031 1.00 84.88 205 HIS A CA 1
ATOM 1634 C C . HIS A 1 205 ? -6.913 -14.188 -2.339 1.00 84.88 205 HIS A C 1
ATOM 1636 O O . HIS A 1 205 ? -7.411 -14.975 -1.536 1.00 84.88 205 HIS A O 1
ATOM 1642 N N . PHE A 1 206 ? -7.518 -13.050 -2.680 1.00 81.25 206 PHE A N 1
ATOM 1643 C CA . PHE A 1 206 ? -8.864 -12.715 -2.229 1.00 81.25 206 PHE A CA 1
ATOM 1644 C C . PHE A 1 206 ? -9.919 -13.394 -3.113 1.00 81.25 206 PHE A C 1
ATOM 1646 O O . PHE A 1 206 ? -9.860 -13.303 -4.341 1.00 81.25 206 PHE A O 1
ATOM 1653 N N . SER A 1 207 ? -10.890 -14.072 -2.490 1.00 68.25 207 SER A N 1
ATOM 1654 C CA . SER A 1 207 ? -11.885 -14.908 -3.188 1.00 68.25 207 SER A CA 1
ATOM 1655 C C . SER A 1 207 ? -12.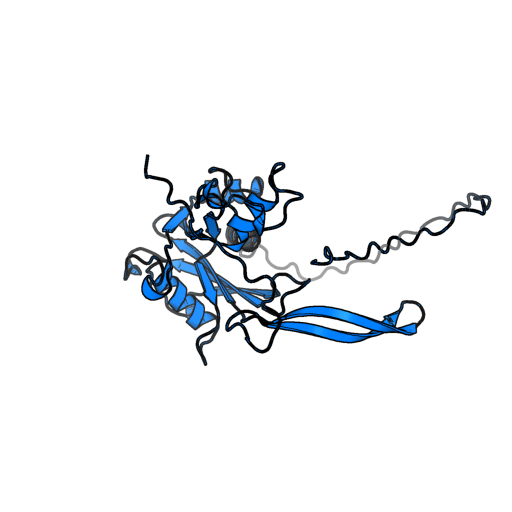784 -14.117 -4.151 1.00 68.25 207 SER A C 1
ATOM 1657 O O . SER A 1 207 ? -13.291 -14.679 -5.123 1.00 68.25 207 SER A O 1
ATOM 1659 N N . SER A 1 208 ? -12.980 -12.817 -3.916 1.00 63.59 208 SER A N 1
ATOM 1660 C CA . SER A 1 208 ? -13.835 -11.983 -4.763 1.00 63.59 208 SER A CA 1
ATOM 1661 C C . SER A 1 208 ? -13.073 -11.433 -5.972 1.00 63.59 208 SER A C 1
ATOM 1663 O O . SER A 1 208 ? -12.404 -10.403 -5.909 1.00 63.59 208 SER A O 1
ATOM 1665 N N . GLY A 1 209 ? -13.220 -12.115 -7.110 1.00 60.72 209 GLY A N 1
ATOM 1666 C CA . GLY A 1 209 ? -13.120 -11.490 -8.436 1.00 60.72 209 GLY A CA 1
ATOM 1667 C C . GLY A 1 209 ? -11.719 -11.121 -8.928 1.00 60.72 209 GLY A C 1
ATOM 1668 O O . GLY A 1 209 ? -11.603 -10.351 -9.878 1.00 60.72 209 GLY A O 1
ATOM 1669 N N . GLY A 1 210 ? -10.659 -11.656 -8.316 1.00 78.25 210 GLY A N 1
ATOM 1670 C CA . GLY A 1 210 ? -9.290 -11.409 -8.766 1.00 78.25 210 GLY A CA 1
ATOM 1671 C C . GLY A 1 210 ? -8.817 -9.979 -8.511 1.00 78.25 210 GLY A C 1
ATOM 1672 O O . GLY A 1 210 ? -8.010 -9.471 -9.282 1.00 78.25 210 GLY A O 1
ATOM 1673 N N . ILE A 1 211 ? -9.302 -9.315 -7.459 1.00 89.81 211 ILE A N 1
ATOM 1674 C CA . ILE A 1 211 ? -8.754 -8.033 -6.983 1.00 89.81 211 ILE A CA 1
ATOM 1675 C C . ILE A 1 211 ? -7.297 -8.234 -6.537 1.00 89.81 211 ILE A C 1
ATOM 1677 O O . ILE A 1 211 ? -6.937 -9.293 -6.022 1.00 89.81 211 ILE A O 1
ATOM 1681 N N . SER A 1 212 ? -6.427 -7.254 -6.805 1.00 92.12 212 SER A N 1
ATOM 1682 C CA . SER A 1 212 ? -5.004 -7.378 -6.469 1.00 92.12 212 SER A CA 1
ATOM 1683 C C . SER A 1 212 ? -4.798 -7.085 -4.992 1.00 92.12 212 SER A C 1
ATOM 1685 O O . SER A 1 212 ? -5.264 -6.061 -4.503 1.00 92.12 212 SER A O 1
ATOM 1687 N N . CYS A 1 213 ? -4.039 -7.932 -4.309 1.00 94.75 213 CYS A N 1
ATOM 1688 C CA . CYS A 1 213 ? -3.662 -7.733 -2.915 1.00 94.75 213 CYS A CA 1
ATOM 1689 C C . CYS A 1 213 ? -2.132 -7.671 -2.821 1.00 94.75 213 CYS A C 1
ATOM 1691 O O . CYS A 1 213 ? -1.464 -8.567 -3.351 1.00 94.75 213 CYS A O 1
ATOM 1693 N N . PRO A 1 214 ? -1.545 -6.644 -2.188 1.00 93.69 214 PRO A N 1
ATOM 1694 C CA . PRO A 1 214 ? -0.101 -6.564 -2.036 1.00 93.69 214 PRO A CA 1
ATOM 1695 C C . PRO A 1 214 ? 0.398 -7.627 -1.039 1.00 93.69 214 PRO A C 1
ATOM 1697 O O . PRO A 1 214 ? -0.302 -7.944 -0.077 1.00 93.69 214 PRO A O 1
ATOM 1700 N N . PRO A 1 215 ? 1.623 -8.166 -1.198 1.00 93.88 215 PRO A N 1
ATOM 1701 C CA . PRO A 1 215 ? 2.198 -9.128 -0.251 1.00 93.88 215 PRO A CA 1
ATOM 1702 C C . PRO A 1 215 ? 2.226 -8.646 1.209 1.00 93.88 215 PRO A C 1
ATOM 1704 O O . PRO A 1 215 ? 2.070 -9.458 2.121 1.00 93.88 215 PRO A O 1
ATOM 1707 N N . SER A 1 216 ? 2.382 -7.336 1.436 1.00 95.12 216 SER A N 1
ATOM 1708 C CA . SER A 1 216 ? 2.361 -6.719 2.769 1.00 95.12 216 SER A CA 1
ATOM 1709 C C . SER A 1 216 ? 1.041 -6.952 3.505 1.00 95.12 216 SER A C 1
ATOM 1711 O O . SER A 1 216 ? 1.053 -7.228 4.704 1.00 95.12 216 SER A O 1
ATOM 1713 N N . LEU A 1 217 ? -0.089 -6.955 2.790 1.00 97.06 217 LEU A N 1
ATOM 1714 C CA . LEU A 1 217 ? -1.400 -7.277 3.352 1.00 97.06 217 LEU A CA 1
ATOM 1715 C C . LEU A 1 217 ? -1.442 -8.717 3.885 1.00 97.06 217 LEU A C 1
ATOM 1717 O O . LEU A 1 217 ? -1.826 -8.944 5.032 1.00 97.06 217 LEU A O 1
ATOM 1721 N N . PHE A 1 218 ? -0.999 -9.695 3.090 1.00 96.12 218 PHE A N 1
ATOM 1722 C CA . PHE A 1 218 ? -0.956 -11.096 3.527 1.00 96.12 218 PHE A CA 1
ATOM 1723 C C . PHE A 1 218 ? 0.002 -11.300 4.698 1.00 96.12 218 PHE A C 1
ATOM 1725 O O . PHE A 1 218 ? -0.302 -12.069 5.612 1.00 96.12 218 PHE A O 1
ATOM 1732 N N . TYR A 1 219 ? 1.142 -10.604 4.693 1.00 96.69 219 TYR A N 1
ATOM 1733 C CA . TYR A 1 219 ? 2.084 -10.627 5.805 1.00 96.69 219 TYR A CA 1
ATOM 1734 C C . TYR A 1 219 ? 1.448 -10.085 7.090 1.00 96.69 219 TYR A C 1
ATOM 1736 O O . TYR A 1 219 ? 1.501 -10.754 8.122 1.00 96.69 219 TYR A O 1
ATOM 1744 N N . ALA A 1 220 ? 0.787 -8.927 7.024 1.00 97.69 220 ALA A N 1
ATOM 1745 C CA . ALA A 1 220 ? 0.134 -8.314 8.174 1.00 97.69 220 ALA A CA 1
ATOM 1746 C C . ALA A 1 220 ? -0.998 -9.192 8.731 1.00 97.69 220 ALA A C 1
ATOM 1748 O O . ALA A 1 220 ? -1.050 -9.426 9.939 1.00 97.69 220 ALA A O 1
ATOM 1749 N N . ILE A 1 221 ? -1.856 -9.751 7.866 1.00 96.88 221 ILE A N 1
ATOM 1750 C CA . ILE A 1 221 ? -2.913 -10.686 8.287 1.00 96.88 221 ILE A CA 1
ATOM 1751 C C . ILE A 1 221 ? -2.295 -11.937 8.914 1.00 96.88 221 ILE A C 1
ATOM 1753 O O . ILE A 1 221 ? -2.731 -12.369 9.979 1.00 96.88 221 ILE A O 1
ATOM 1757 N N . SER A 1 222 ? -1.251 -12.502 8.304 1.00 96.19 222 SER A N 1
ATOM 1758 C CA . SER A 1 222 ? -0.546 -13.656 8.870 1.00 96.19 222 SER A CA 1
ATOM 1759 C C . SER A 1 222 ? -0.000 -13.330 10.259 1.00 96.19 222 SER A C 1
ATOM 1761 O O . SER A 1 222 ? -0.230 -14.093 11.194 1.00 96.19 222 SER A O 1
ATOM 1763 N N . TRP A 1 223 ? 0.663 -12.185 10.430 1.00 96.38 223 TRP A N 1
ATOM 1764 C CA . TRP A 1 223 ? 1.148 -11.727 11.731 1.00 96.38 223 TRP A CA 1
ATOM 1765 C C . TRP A 1 223 ? 0.008 -11.604 12.753 1.00 96.38 223 TRP A C 1
ATOM 1767 O O . TRP A 1 223 ? 0.118 -12.137 13.859 1.00 96.38 223 TRP A O 1
ATOM 1777 N N . PHE A 1 224 ? -1.113 -10.987 12.366 1.00 96.12 224 PHE A N 1
ATOM 1778 C CA . PHE A 1 224 ? -2.293 -10.813 13.216 1.00 96.12 224 PHE A CA 1
ATOM 1779 C C . PHE A 1 224 ? -2.874 -12.157 13.683 1.00 96.12 224 PHE A C 1
ATOM 1781 O O . PHE A 1 224 ? -3.097 -12.355 14.878 1.00 96.12 224 PHE A O 1
ATOM 1788 N N . LEU A 1 225 ? -3.045 -13.114 12.767 1.00 93.88 225 LEU A N 1
ATOM 1789 C CA . LEU A 1 225 ? -3.569 -14.447 13.079 1.00 93.88 225 LEU A CA 1
ATOM 1790 C C . LEU A 1 225 ? -2.630 -15.240 14.008 1.00 93.88 225 LEU A C 1
ATOM 1792 O O . LEU A 1 225 ? -3.092 -15.958 14.895 1.00 93.88 225 LEU A O 1
ATOM 1796 N N . HIS A 1 226 ? -1.310 -15.083 13.861 1.00 90.69 226 HIS A N 1
ATOM 1797 C CA . HIS A 1 226 ? -0.328 -15.760 14.718 1.00 90.69 226 HIS A CA 1
ATOM 1798 C C . HIS A 1 226 ? -0.144 -15.084 16.086 1.00 90.69 226 HIS A C 1
ATOM 1800 O O . HIS A 1 226 ? 0.210 -15.761 17.056 1.00 90.69 226 HIS A O 1
ATOM 1806 N N . ARG A 1 227 ? -0.432 -13.779 16.208 1.00 80.88 227 ARG A N 1
ATOM 1807 C CA . ARG A 1 227 ? -0.382 -13.038 17.483 1.00 80.88 227 ARG A CA 1
ATOM 1808 C C . ARG A 1 227 ? -1.254 -13.703 18.553 1.00 80.88 227 ARG A C 1
ATOM 1810 O O . ARG A 1 227 ? -0.788 -13.907 19.674 1.00 80.88 227 ARG A O 1
ATOM 1817 N N . GLY A 1 228 ? -2.473 -14.117 18.191 1.00 60.56 228 GLY A N 1
ATOM 1818 C CA . GLY A 1 228 ? -3.406 -14.813 19.091 1.00 60.56 228 GLY A CA 1
ATOM 1819 C C . GLY A 1 228 ? -2.943 -16.212 19.529 1.00 60.56 228 GLY A C 1
ATOM 1820 O O . GLY A 1 228 ? -3.318 -16.686 20.601 1.00 60.56 228 GLY A O 1
ATOM 1821 N N . HIS A 1 229 ? -2.071 -16.865 18.752 1.00 50.88 229 HIS A N 1
ATOM 1822 C CA . HIS A 1 229 ? -1.471 -18.149 19.129 1.00 50.88 229 HIS A CA 1
ATOM 1823 C C . HIS A 1 229 ? -0.268 -18.012 20.071 1.00 50.88 229 HIS A C 1
ATOM 1825 O O . HIS A 1 229 ? 0.042 -18.968 20.787 1.00 50.88 229 HIS A O 1
ATOM 1831 N N . LEU A 1 230 ? 0.384 -16.844 20.121 1.00 41.50 230 LEU A N 1
ATOM 1832 C CA . LEU A 1 230 ? 1.521 -16.587 21.011 1.00 41.50 230 LEU A CA 1
ATOM 1833 C C . LEU A 1 230 ? 1.112 -15.944 22.342 1.00 41.50 230 LEU A C 1
ATOM 1835 O O . LEU A 1 230 ? 1.743 -16.249 23.353 1.00 41.50 230 LEU A O 1
ATOM 1839 N N . SER A 1 231 ? 0.024 -15.167 22.406 1.00 42.09 231 SER A N 1
ATOM 1840 C CA . SER A 1 231 ? -0.478 -14.651 23.693 1.00 42.09 231 SER A CA 1
ATOM 1841 C C . SER A 1 231 ? -0.949 -15.775 24.630 1.00 42.09 231 SER A C 1
ATOM 1843 O O . SER A 1 231 ? -0.712 -15.707 25.832 1.00 42.09 231 SER A O 1
ATOM 1845 N N . ASN A 1 232 ? -1.513 -16.859 24.082 1.00 36.47 232 ASN A N 1
ATOM 1846 C CA . ASN A 1 232 ? -1.986 -18.009 24.864 1.00 36.47 232 ASN A CA 1
ATOM 1847 C C . ASN A 1 232 ? -0.927 -19.106 25.103 1.00 36.47 232 ASN A C 1
ATOM 1849 O O . ASN A 1 232 ? -1.131 -19.957 25.965 1.00 36.47 232 ASN A O 1
ATOM 1853 N N . ASN A 1 233 ? 0.212 -19.094 24.396 1.00 40.78 233 ASN A N 1
ATOM 1854 C CA . ASN A 1 233 ? 1.279 -20.101 24.563 1.00 40.78 233 ASN A CA 1
ATOM 1855 C C . ASN A 1 233 ? 2.579 -19.571 25.190 1.00 40.78 233 ASN A C 1
ATOM 1857 O O . ASN A 1 233 ? 3.411 -20.380 25.604 1.00 40.78 233 ASN A O 1
ATOM 1861 N N . VAL A 1 234 ? 2.765 -18.252 25.312 1.00 40.34 234 VAL A N 1
ATOM 1862 C CA . VAL A 1 234 ? 3.922 -17.661 26.018 1.00 40.34 234 VAL A CA 1
ATOM 1863 C C . VAL A 1 234 ? 3.598 -17.345 27.486 1.00 40.34 234 VAL A C 1
ATOM 1865 O O . VAL A 1 234 ? 4.500 -17.338 28.318 1.00 40.34 234 VAL A O 1
ATOM 1868 N N . ALA A 1 235 ? 2.318 -17.222 27.855 1.00 38.00 235 ALA A N 1
ATOM 1869 C CA . ALA A 1 235 ? 1.898 -17.082 29.253 1.00 38.00 235 ALA A CA 1
ATOM 1870 C C . ALA A 1 235 ? 1.941 -18.398 30.063 1.00 38.00 235 ALA A C 1
ATOM 1872 O O . ALA A 1 235 ? 1.748 -18.364 31.274 1.00 38.00 235 ALA A O 1
ATOM 1873 N N . ASN A 1 236 ? 2.203 -19.553 29.428 1.00 37.72 236 ASN A N 1
ATOM 1874 C CA . ASN A 1 236 ? 2.102 -20.862 30.092 1.00 37.72 236 ASN A CA 1
ATOM 1875 C C . ASN A 1 236 ? 3.258 -21.840 29.820 1.00 37.72 236 ASN A C 1
ATOM 1877 O O . ASN A 1 236 ? 3.094 -23.056 29.917 1.00 37.72 236 ASN A O 1
ATOM 1881 N N . LYS A 1 237 ? 4.457 -21.332 29.516 1.00 34.91 237 LYS A N 1
ATOM 1882 C CA . LYS A 1 237 ? 5.680 -22.141 29.594 1.00 34.91 237 LYS A CA 1
ATOM 1883 C C . LYS A 1 237 ? 6.749 -21.392 30.368 1.00 34.91 237 LYS A C 1
ATOM 1885 O O . LYS A 1 237 ? 7.463 -20.548 29.836 1.00 34.91 237 LYS A O 1
ATOM 1890 N N . SER A 1 238 ? 6.856 -21.747 31.644 1.00 34.38 238 SER A N 1
ATOM 1891 C CA . SER A 1 238 ? 8.064 -21.553 32.431 1.00 34.38 238 SER A CA 1
ATOM 1892 C C . SER A 1 238 ? 9.275 -22.003 31.611 1.00 34.38 238 SER A C 1
ATOM 1894 O O . SER A 1 238 ? 9.327 -23.118 31.093 1.00 34.38 238 SER A O 1
ATOM 1896 N N . ILE A 1 239 ? 10.244 -21.104 31.463 1.00 35.44 239 ILE A N 1
ATOM 1897 C CA . ILE A 1 239 ? 11.534 -21.390 30.836 1.00 35.44 239 ILE A CA 1
ATOM 1898 C C . ILE A 1 239 ? 12.205 -22.501 31.661 1.00 35.44 239 ILE A C 1
ATOM 1900 O O . ILE A 1 239 ? 12.538 -22.257 32.827 1.00 35.44 239 ILE A O 1
ATOM 1904 N N . PRO A 1 240 ? 12.445 -23.709 31.115 1.00 32.22 240 PRO A N 1
ATOM 1905 C CA . PRO A 1 240 ? 13.226 -24.707 31.825 1.00 32.22 240 PRO A CA 1
ATOM 1906 C C . PRO A 1 240 ? 14.679 -24.228 31.862 1.00 32.22 240 PRO A C 1
ATOM 1908 O O . PRO A 1 240 ? 15.299 -23.978 30.824 1.00 32.22 240 PRO A O 1
ATOM 1911 N N . LYS A 1 241 ? 15.238 -24.071 33.066 1.00 40.00 241 LYS A N 1
ATOM 1912 C CA . LYS A 1 241 ? 16.658 -23.752 33.247 1.00 40.00 241 LYS A CA 1
ATOM 1913 C C . LYS A 1 241 ? 17.524 -24.883 32.661 1.00 40.00 241 LYS A C 1
ATOM 1915 O O . LYS A 1 241 ? 17.387 -26.029 33.063 1.00 40.00 241 LYS A O 1
ATOM 1920 N N . LYS A 1 242 ? 18.405 -24.503 31.724 1.00 37.34 242 LYS A N 1
ATOM 1921 C CA . LYS A 1 242 ? 19.616 -25.171 31.188 1.00 37.34 242 LYS A CA 1
ATOM 1922 C C . LYS A 1 242 ? 19.756 -26.698 31.369 1.00 37.34 242 LYS A C 1
ATOM 1924 O O . LYS A 1 242 ? 20.054 -27.176 32.457 1.00 37.34 242 LYS A O 1
ATOM 1929 N N . GLY A 1 243 ? 19.816 -27.409 30.239 1.00 32.97 243 GLY A N 1
ATOM 1930 C CA . GLY A 1 243 ? 20.525 -28.685 30.081 1.00 32.97 243 GLY A CA 1
ATOM 1931 C C . GLY A 1 243 ? 21.462 -28.609 28.869 1.00 32.97 243 GLY A C 1
ATOM 1932 O O . GLY A 1 243 ? 21.040 -28.213 27.787 1.00 32.97 243 GLY A O 1
ATOM 1933 N N . GLN A 1 244 ? 22.747 -28.909 29.061 1.00 38.84 244 GLN A N 1
ATOM 1934 C CA . GLN A 1 244 ? 23.802 -28.817 28.044 1.00 38.84 244 GLN A CA 1
ATOM 1935 C C . GLN A 1 244 ? 23.511 -29.724 26.832 1.00 38.84 244 GLN A C 1
ATOM 1937 O O . GLN A 1 244 ? 23.384 -30.939 26.981 1.00 38.84 244 GLN A O 1
ATOM 1942 N N . ALA A 1 245 ? 23.466 -29.163 25.621 1.00 34.47 245 ALA A N 1
ATOM 1943 C CA . ALA A 1 245 ? 23.391 -29.952 24.393 1.00 34.47 245 ALA A CA 1
ATOM 1944 C C . ALA A 1 245 ? 24.787 -30.472 24.000 1.00 34.47 245 ALA A C 1
ATOM 1946 O O . ALA A 1 245 ? 25.673 -29.708 23.617 1.00 34.47 245 ALA A O 1
ATOM 1947 N N . LYS A 1 246 ? 24.973 -31.794 24.090 1.00 34.47 246 LYS A N 1
ATOM 1948 C CA . LYS A 1 246 ? 26.124 -32.525 23.540 1.00 34.47 246 LYS A CA 1
ATOM 1949 C C . LYS A 1 246 ? 26.115 -32.442 22.008 1.00 34.47 246 LYS A C 1
ATOM 1951 O O . LYS A 1 246 ? 25.139 -32.811 21.359 1.00 34.47 246 LYS A O 1
ATOM 1956 N N . LEU A 1 247 ? 27.239 -32.014 21.441 1.00 32.41 247 LEU A N 1
ATOM 1957 C CA . LEU A 1 247 ? 27.505 -31.955 20.005 1.00 32.41 247 LEU A CA 1
ATOM 1958 C C . LEU A 1 247 ? 27.616 -33.377 19.417 1.00 32.41 247 LEU A C 1
ATOM 1960 O O . LEU A 1 247 ? 28.585 -34.087 19.684 1.00 32.41 247 LEU A O 1
ATOM 1964 N N . VAL A 1 248 ? 26.657 -33.799 18.587 1.00 32.72 248 VAL A N 1
ATOM 1965 C CA . VAL A 1 248 ? 26.755 -35.053 17.818 1.00 32.72 248 VAL A CA 1
ATOM 1966 C C . VAL A 1 248 ? 27.391 -34.758 16.458 1.00 32.72 248 VAL A C 1
ATOM 1968 O O . VAL A 1 248 ? 26.741 -34.263 15.540 1.00 32.72 248 VAL A O 1
ATOM 1971 N N . ARG A 1 249 ? 28.682 -35.079 16.312 1.00 37.38 249 ARG A N 1
ATOM 1972 C CA . ARG A 1 249 ? 29.369 -35.122 15.010 1.00 37.38 249 ARG A CA 1
ATOM 1973 C C . ARG A 1 249 ? 28.898 -36.354 14.227 1.00 37.38 249 ARG A C 1
ATOM 1975 O O . ARG A 1 249 ? 29.238 -37.478 14.589 1.00 37.38 249 ARG A O 1
ATOM 1982 N N . ARG A 1 250 ? 28.171 -36.162 13.121 1.00 33.81 250 ARG A N 1
ATOM 1983 C CA . ARG A 1 250 ? 27.952 -37.222 12.120 1.00 33.81 250 ARG A CA 1
ATOM 1984 C C . ARG A 1 250 ? 29.235 -37.416 11.303 1.00 33.81 250 ARG A C 1
ATOM 1986 O O . ARG A 1 250 ? 29.638 -36.527 10.560 1.00 33.81 250 ARG A O 1
ATOM 1993 N N . LYS A 1 251 ? 29.875 -38.583 11.444 1.00 34.91 251 LYS A N 1
ATOM 1994 C CA . LYS A 1 251 ? 30.937 -39.050 10.538 1.00 34.91 251 LYS A CA 1
ATOM 1995 C C . LYS A 1 251 ? 30.318 -39.350 9.169 1.00 34.91 251 LYS A C 1
ATOM 1997 O O . LYS A 1 251 ? 29.492 -40.252 9.063 1.00 34.91 251 LYS A O 1
ATOM 2002 N N . ILE A 1 252 ? 30.733 -38.625 8.133 1.00 35.28 252 ILE A N 1
ATOM 2003 C CA . ILE A 1 252 ? 30.482 -39.006 6.738 1.00 35.28 252 ILE A CA 1
ATOM 2004 C C . ILE A 1 252 ? 31.601 -39.969 6.334 1.00 35.28 252 ILE A C 1
ATOM 2006 O O . ILE A 1 252 ? 32.770 -39.590 6.279 1.00 35.28 252 ILE A O 1
ATOM 2010 N N . GLY A 1 253 ? 31.244 -41.236 6.120 1.00 31.16 253 GLY A N 1
ATOM 2011 C CA . GLY A 1 253 ? 32.138 -42.255 5.580 1.00 31.16 253 GLY A CA 1
ATOM 2012 C C . GLY A 1 253 ? 32.342 -42.055 4.080 1.00 31.16 253 GLY A C 1
ATOM 2013 O O . GLY A 1 253 ? 31.379 -41.935 3.325 1.00 31.16 253 GLY A O 1
ATOM 2014 N N . ALA A 1 254 ? 33.601 -42.023 3.653 1.00 34.75 254 ALA A N 1
ATOM 2015 C CA . ALA A 1 254 ? 33.986 -41.954 2.253 1.00 34.75 254 ALA A CA 1
ATOM 2016 C C . ALA A 1 254 ? 33.633 -43.260 1.519 1.00 34.75 254 ALA A C 1
ATOM 2018 O O . ALA A 1 254 ? 34.112 -44.332 1.886 1.00 34.75 254 ALA A O 1
ATOM 2019 N N . LYS A 1 255 ? 32.864 -43.167 0.429 1.00 32.66 255 LYS A N 1
ATOM 2020 C CA . LYS A 1 255 ? 32.872 -44.167 -0.647 1.00 32.66 255 LYS A CA 1
ATOM 2021 C C . LYS A 1 255 ? 33.376 -43.495 -1.919 1.00 32.66 255 LYS A C 1
ATOM 2023 O O . LYS A 1 255 ? 32.759 -42.567 -2.429 1.00 32.66 255 LYS A O 1
ATOM 2028 N N . LYS A 1 256 ? 34.533 -43.957 -2.399 1.00 36.59 256 LYS A N 1
ATOM 2029 C CA . LYS A 1 256 ? 35.086 -43.615 -3.711 1.00 36.59 256 LYS A CA 1
ATOM 2030 C C . LYS A 1 256 ? 34.212 -44.264 -4.788 1.00 36.59 256 LYS A C 1
ATOM 2032 O O . LYS A 1 256 ? 34.101 -45.485 -4.812 1.00 36.59 256 LYS A O 1
ATOM 2037 N N . SER A 1 257 ? 33.668 -43.471 -5.706 1.00 32.41 257 SER A N 1
ATOM 2038 C CA . SER A 1 257 ? 33.273 -43.948 -7.033 1.00 32.41 257 SER A CA 1
ATOM 2039 C C . SER A 1 257 ? 33.868 -43.017 -8.083 1.00 32.41 257 SER A C 1
ATOM 2041 O O . SER A 1 257 ? 33.588 -41.821 -8.118 1.00 32.41 257 SER A O 1
ATOM 2043 N N . SER A 1 258 ? 34.743 -43.590 -8.898 1.00 34.06 258 SER A N 1
ATOM 2044 C CA . SER A 1 258 ? 35.436 -42.993 -10.032 1.00 34.06 258 SER A CA 1
ATOM 2045 C C . SER A 1 258 ? 34.467 -42.417 -11.068 1.00 34.06 258 SER A C 1
ATOM 2047 O O . SER A 1 258 ? 33.68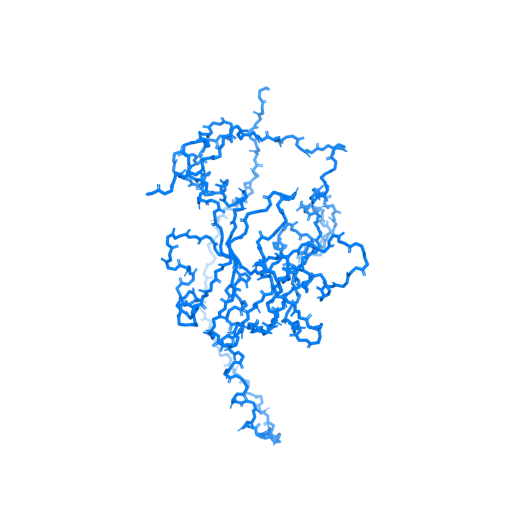3 -43.168 -11.645 1.00 34.06 258 SER A O 1
ATOM 2049 N N . PHE A 1 259 ? 34.582 -41.121 -11.367 1.00 30.66 259 PHE A N 1
ATOM 2050 C CA . PHE A 1 259 ? 33.972 -40.512 -12.550 1.00 30.66 259 PHE A CA 1
ATOM 2051 C C . PHE A 1 259 ? 35.060 -40.166 -13.571 1.00 30.66 259 PHE A C 1
ATOM 2053 O O . PHE A 1 259 ? 35.985 -39.401 -13.292 1.00 30.66 259 PHE A O 1
ATOM 2060 N N . LYS A 1 260 ? 34.955 -40.782 -14.754 1.00 33.59 260 LYS A N 1
ATOM 2061 C CA . LYS A 1 260 ? 35.768 -40.487 -15.937 1.00 33.59 260 LYS A CA 1
ATOM 2062 C C . LYS A 1 260 ? 35.485 -39.053 -16.401 1.00 33.59 260 LYS A C 1
ATOM 2064 O O . LYS A 1 260 ? 34.329 -38.646 -16.488 1.00 33.59 260 LYS A O 1
ATOM 2069 N N . LYS A 1 261 ? 36.546 -38.305 -16.720 1.00 33.38 261 LYS A N 1
ATOM 2070 C CA . LYS A 1 261 ? 36.475 -37.002 -17.398 1.00 33.38 261 LYS A CA 1
ATOM 2071 C C . LYS A 1 261 ? 35.883 -37.187 -18.799 1.00 33.38 261 LYS A C 1
ATOM 2073 O O . LYS A 1 261 ? 36.499 -37.848 -19.627 1.00 33.38 261 LYS A O 1
ATOM 2078 N N . ALA A 1 262 ? 34.743 -36.556 -19.061 1.00 31.00 262 ALA A N 1
ATOM 2079 C CA . ALA A 1 262 ? 34.312 -36.196 -20.406 1.00 31.00 262 ALA A CA 1
ATOM 2080 C C . ALA A 1 262 ? 34.522 -34.685 -20.561 1.00 31.00 262 ALA A C 1
ATOM 2082 O O . ALA A 1 262 ? 33.882 -33.871 -19.899 1.00 31.00 262 ALA A O 1
ATOM 2083 N N . THR A 1 263 ? 35.512 -34.330 -21.368 1.00 38.66 263 THR A N 1
ATOM 2084 C CA . THR A 1 263 ? 35.814 -32.973 -21.818 1.00 38.66 263 THR A CA 1
ATOM 2085 C C . THR A 1 263 ? 34.876 -32.594 -22.960 1.00 38.66 263 THR A C 1
ATOM 2087 O O . THR A 1 263 ? 34.760 -33.361 -23.910 1.00 38.66 263 THR A O 1
ATOM 2090 N N . GLY A 1 264 ? 34.283 -31.399 -22.898 1.00 40.03 264 GLY A N 1
ATOM 2091 C CA . GLY A 1 264 ? 33.646 -30.752 -24.050 1.00 40.03 264 GLY A CA 1
ATOM 2092 C C . GLY A 1 264 ? 32.185 -30.366 -23.830 1.00 40.03 264 GLY A C 1
ATOM 2093 O O . GLY A 1 264 ? 31.288 -31.131 -24.156 1.00 40.03 264 GLY A O 1
ATOM 2094 N N . ALA A 1 265 ? 31.952 -29.155 -23.324 1.00 33.31 265 ALA A N 1
ATOM 2095 C CA . ALA A 1 265 ? 30.724 -28.406 -23.585 1.00 33.31 265 ALA A CA 1
ATOM 2096 C C . ALA A 1 265 ? 31.012 -26.907 -23.420 1.00 33.31 265 ALA A C 1
ATOM 2098 O O . ALA A 1 265 ? 31.438 -26.450 -22.358 1.00 33.31 265 ALA A O 1
ATOM 2099 N N . GLU A 1 266 ? 30.827 -26.165 -24.509 1.00 35.59 266 GLU A N 1
ATOM 2100 C CA . GLU A 1 266 ? 30.974 -24.716 -24.601 1.00 35.59 266 GLU A CA 1
ATOM 2101 C C . GLU A 1 266 ? 30.107 -23.990 -23.563 1.00 35.59 266 GLU A C 1
ATOM 2103 O O . GLU A 1 266 ? 28.908 -24.247 -23.422 1.00 35.59 266 GLU A O 1
ATOM 2108 N N . LYS A 1 267 ? 30.698 -23.018 -22.862 1.00 36.56 267 LYS A N 1
ATOM 2109 C CA . LYS A 1 267 ? 29.949 -22.068 -22.036 1.00 36.56 267 LYS A CA 1
ATOM 2110 C C . LYS A 1 267 ? 29.230 -21.075 -22.952 1.00 36.56 267 LYS A C 1
ATOM 2112 O O . LYS A 1 267 ? 29.808 -20.063 -23.335 1.00 36.56 267 LYS A O 1
ATOM 2117 N N . LYS A 1 268 ? 27.955 -21.318 -23.264 1.00 34.34 268 LYS A N 1
ATOM 2118 C CA . LYS A 1 268 ? 27.069 -20.250 -23.754 1.00 34.34 268 LYS A CA 1
ATOM 2119 C C . LYS A 1 268 ? 26.764 -19.299 -22.597 1.00 34.34 268 LYS A C 1
ATOM 2121 O O . LYS A 1 268 ? 26.044 -19.656 -21.665 1.00 34.34 268 LYS A O 1
ATOM 2126 N N . SER A 1 269 ? 27.327 -18.094 -22.644 1.00 36.03 269 SER A N 1
ATOM 2127 C CA . SER A 1 269 ? 26.922 -16.993 -21.775 1.00 36.03 269 SER A CA 1
ATOM 2128 C C . SER A 1 269 ? 25.506 -16.555 -22.160 1.00 36.03 269 SER A C 1
ATOM 2130 O O . SER A 1 269 ? 25.248 -16.093 -23.268 1.00 36.03 269 SER A O 1
ATOM 2132 N N . PHE A 1 270 ? 24.552 -16.693 -21.244 1.00 32.06 270 PHE A N 1
ATOM 2133 C CA . PHE A 1 270 ? 23.255 -16.038 -21.387 1.00 32.06 270 PHE A CA 1
ATOM 2134 C C . PHE A 1 270 ? 23.359 -14.613 -20.838 1.00 32.06 270 PHE A C 1
ATOM 2136 O O . PHE A 1 270 ? 22.900 -14.318 -19.741 1.00 32.06 270 PHE A O 1
ATOM 2143 N N . SER A 1 271 ? 23.964 -13.710 -21.612 1.00 39.06 271 SER A N 1
ATOM 2144 C CA . SER A 1 271 ? 23.721 -12.274 -21.461 1.00 39.06 271 SER A CA 1
ATOM 2145 C C . SER A 1 271 ? 22.685 -11.853 -22.500 1.00 39.06 271 SER A C 1
ATOM 2147 O O . SER A 1 271 ? 23.027 -11.333 -23.562 1.00 39.06 271 SER A O 1
ATOM 2149 N N . LYS A 1 272 ? 21.398 -12.084 -22.224 1.00 35.22 272 LYS A N 1
ATOM 2150 C CA . LYS A 1 272 ? 20.356 -11.371 -22.970 1.00 35.22 272 LYS A CA 1
ATOM 2151 C C . LYS A 1 272 ? 20.324 -9.936 -22.446 1.00 35.22 272 LYS A C 1
ATOM 2153 O O . LYS A 1 272 ? 19.643 -9.645 -21.469 1.00 35.22 272 LYS A O 1
ATOM 2158 N N . LYS A 1 273 ? 21.105 -9.052 -23.077 1.00 37.38 273 LYS A N 1
ATOM 2159 C CA . LYS A 1 273 ? 20.865 -7.608 -22.999 1.00 37.38 273 LYS A CA 1
ATOM 2160 C C . LYS A 1 273 ? 19.461 -7.370 -23.552 1.00 37.38 273 LYS A C 1
ATOM 2162 O O . LYS A 1 273 ? 19.192 -7.717 -24.698 1.00 37.38 273 LYS A O 1
ATOM 2167 N N . TRP A 1 274 ? 18.572 -6.828 -22.731 1.00 34.75 274 TRP A N 1
ATOM 2168 C CA . TRP A 1 274 ? 17.343 -6.228 -23.229 1.00 34.75 274 TRP A CA 1
ATOM 2169 C C . TRP A 1 274 ? 17.736 -4.950 -23.973 1.00 34.75 274 TRP A C 1
ATOM 2171 O O . TRP A 1 274 ? 18.295 -4.029 -23.380 1.00 34.75 274 TRP A O 1
ATOM 2181 N N . THR A 1 275 ? 17.538 -4.941 -25.286 1.00 33.28 275 THR A N 1
ATOM 2182 C CA . THR A 1 275 ? 17.623 -3.742 -26.121 1.00 33.28 275 THR A CA 1
ATOM 2183 C C . THR A 1 275 ? 16.204 -3.206 -26.290 1.00 33.28 275 THR A C 1
ATOM 2185 O O . THR A 1 275 ? 15.372 -3.950 -26.820 1.00 33.28 275 THR A O 1
ATOM 2188 N N . PRO A 1 276 ? 15.892 -1.975 -25.847 1.00 35.66 276 PRO A N 1
ATOM 2189 C CA . PRO A 1 276 ? 14.619 -1.356 -26.195 1.00 35.66 276 PRO A CA 1
ATOM 2190 C C . PRO A 1 276 ? 14.513 -1.227 -27.726 1.00 35.66 276 PRO A C 1
ATOM 2192 O O . PRO A 1 276 ? 15.550 -1.118 -28.392 1.00 35.66 276 PRO A O 1
ATOM 2195 N N . PRO A 1 277 ? 13.300 -1.271 -28.306 1.00 42.97 277 PRO A N 1
ATOM 2196 C CA . PRO A 1 277 ? 13.125 -0.998 -29.725 1.00 42.97 277 PRO A CA 1
ATOM 2197 C C . PRO A 1 277 ? 13.666 0.404 -30.022 1.00 42.97 277 PRO A C 1
ATOM 2199 O O . PRO A 1 277 ? 13.290 1.373 -29.367 1.00 42.97 277 PRO A O 1
ATOM 2202 N N . LEU A 1 278 ? 14.596 0.487 -30.974 1.00 38.06 278 LEU A N 1
ATOM 2203 C CA . LEU A 1 278 ? 15.074 1.758 -31.506 1.00 38.06 278 LEU A CA 1
ATOM 2204 C C . LEU A 1 278 ? 13.868 2.484 -32.115 1.00 38.06 278 LEU A C 1
ATOM 2206 O O . LEU A 1 278 ? 13.179 1.917 -32.965 1.00 38.06 278 LEU A O 1
ATOM 2210 N N . ALA A 1 279 ? 13.590 3.695 -31.635 1.00 42.00 279 ALA A N 1
ATOM 2211 C CA . ALA A 1 279 ? 12.594 4.569 -32.241 1.00 42.00 279 ALA A CA 1
ATOM 2212 C C . ALA A 1 279 ? 13.050 4.991 -33.658 1.00 42.00 279 ALA A C 1
ATOM 2214 O O . ALA A 1 279 ? 14.263 5.069 -33.884 1.00 42.00 279 ALA A O 1
ATOM 2215 N N . PRO A 1 280 ? 12.113 5.212 -34.600 1.00 47.62 280 PRO A N 1
ATOM 2216 C CA . PRO A 1 280 ? 12.410 5.761 -35.924 1.00 47.62 280 PRO A CA 1
ATOM 2217 C C . PRO A 1 280 ? 12.920 7.206 -35.870 1.00 47.62 280 PRO A C 1
ATOM 2219 O O . PRO A 1 280 ? 12.516 7.947 -34.944 1.00 47.62 280 PRO A O 1
#

pLDDT: mean 81.51, std 23.48, range [30.66, 98.81]

Secondary structure (DSSP, 8-state):
-----B--S----TT--SS---SSEEEEEEEEEEE-TTS-EEEEEEEEEEE--EEEEEEEETTTTEEEEEEEE-HHHHHHHHHTSTTTTTS-GGGS-GGGSBGGGGEEEE-EEEE--STT--HHHHHHHHIIIII-B---GGG-EEEEEEESSTTTB--EEEEEEEEE-GGGB-S-----GGGT--PEEEEEEHHHHHHHHHHTS-TTTT-B--HHHHHHHHHHHHHHHHHHHHTT--------------------------------------PPPPP-

Sequence (280 aa):
MCPTKKITNLSFDEHFFGPQVSAFIQPVRMHFHRLNAADELIKQSWDISLQQDSVAVLLYHTSRKQIILVKQFRPAVFVQRIRTKPENRDKLLSGIEWAKYPKELGDTLELCAGLMDKKGKSPVETIRDEILEECGYTVELERIQLIQKYVISVGISSASEHLFYCEVDESMKLIKGGGLANEGEEIEKVFLDILEAVKMVADGHFSSGGISCPPSLFYAISWFLHRGHLSNNVANKSIPKKGQAKLVRRKIGAKKSSFKKATGAEKKSFSKKWTPPLAP

Radius of gyration: 25.44 Å; chains: 1; bounding box: 65×62×69 Å

InterPro domains:
  IPR000086 NUDIX hydrolase domain [PS51462] (50-219)
  IPR004385 Nucleoside diphosphate pyrophosphatase [TIGR00052] (31-209)
  IPR015797 NUDIX hydrolase-like domain superfamily [SSF55811] (16-209)